Protein AF-0000000068716941 (afdb_h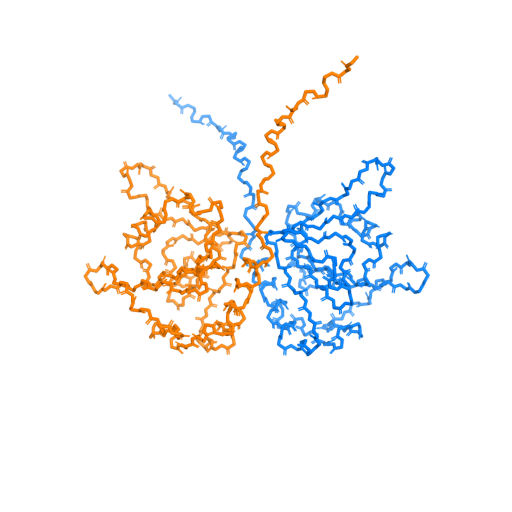omodimer)

Radius of gyration: 21.03 Å; Cα contacts (8 Å, |Δi|>4): 596; chains: 2; bounding box: 55×64×51 Å

InterPro domains:
  IPR008538 Putative restriction endonuclease [PF05685] (17-155)
  IPR008538 Putative restriction endonuclease [cd06260] (17-146)
  IPR011335 Restriction endonuclease type II-like [SSF52980] (15-162)
  IPR012296 Nuclease, putative, TT1808 [G3DSA:3.90.1570.10] (6-162)

Sequence (324 aa):
MILWGNMHMSFNQHKTPSTKHQLILGNVYYELRKQLEMKHVSIFAPYTVYLRNVKGRFGHAKPQPDLSVVVSDHNIVRENCIVGAPDLIVEVLSHSNMDKDLVENVKLYEKNGVKEYWILDQFKNKAYVYKLTEGGQYIKSEDSFIIESDLLQLELDLEKLFMILWGNMHMSFNQHKTPSTKHQLILGNVYYELRKQLEMKHVSIFAPYTVYLRNVKGRFGHAKPQPDLSVVVSDHNIVRENCIVGAPDLIVEVLSHSNMDKDLVENVKLYEKNGVKEYWILDQFKNKAYVYKLTEGGQYIKSEDSFIIESDLLQLELDLEKLF

pLDDT: mean 87.87, std 19.67, range [21.78, 98.81]

Nearest PDB structures (foldseek):
  6okh-assembly1_B  TM=8.946E-01  e=1.875E-12  Leptospira borgpetersenii serovar Hardjo-bovis str. JB197
  3ot2-assembly1_B  TM=7.644E-01  e=7.427E-08  Trichormus variabilis ATCC 29413
  1wdj-assembly1_B  TM=7.475E-01  e=1.933E-07  Thermus thermophilus
  1wdj-assembly1_C  TM=7.179E-01  e=2.196E-07  Thermus thermophilus
  3ijm-assembly1_B  TM=7.040E-01  e=4.659E-05  Spirosoma linguale DSM 74

Organism: Bacillus thuringiensis (NCBI:txid1428)

Structure (mmCIF, N/CA/C/O backbone):
data_AF-0000000068716941-model_v1
#
loop_
_entity.id
_entity.type
_entity.pdbx_description
1 polymer 'Putative restriction endonuclease domain-containing protein'
#
loop_
_atom_site.group_PDB
_atom_site.id
_atom_site.type_symbol
_atom_site.label_atom_id
_atom_site.label_alt_id
_atom_site.label_comp_id
_atom_site.label_asym_id
_atom_site.label_entity_id
_atom_site.label_seq_id
_atom_site.pdbx_PDB_ins_code
_atom_site.Cartn_x
_atom_site.Cartn_y
_atom_site.Cartn_z
_atom_site.occupancy
_atom_site.B_iso_or_equiv
_atom_site.auth_seq_id
_atom_site.auth_comp_id
_atom_site.auth_asym_id
_atom_site.auth_atom_id
_atom_site.pdbx_PDB_model_num
ATOM 1 N N . MET A 1 1 ? 35.75 8.203 32.188 1 21.78 1 MET A N 1
ATOM 2 C CA . MET A 1 1 ? 35.594 7.781 30.781 1 21.78 1 MET A CA 1
ATOM 3 C C . MET A 1 1 ? 34.312 7.016 30.578 1 21.78 1 MET A C 1
ATOM 5 O O . MET A 1 1 ? 34.125 5.914 31.094 1 21.78 1 MET A O 1
ATOM 9 N N . ILE A 1 2 ? 33.094 7.57 30.625 1 24.44 2 ILE A N 1
ATOM 10 C CA . ILE A 1 2 ? 31.781 6.969 30.672 1 24.44 2 ILE A CA 1
ATOM 11 C C . ILE A 1 2 ? 31.516 6.188 29.391 1 24.44 2 ILE A C 1
ATOM 13 O O . ILE A 1 2 ? 31.594 6.75 28.297 1 24.44 2 ILE A O 1
ATOM 17 N N . LEU A 1 3 ? 31.922 4.883 29.312 1 23.31 3 LEU A N 1
ATOM 18 C CA . LEU A 1 3 ? 31.719 3.912 28.234 1 23.31 3 LEU A CA 1
ATOM 19 C C . LEU A 1 3 ? 30.266 3.881 27.797 1 23.31 3 LEU A C 1
ATOM 21 O O . LEU A 1 3 ? 29.359 3.691 28.625 1 23.31 3 LEU A O 1
ATOM 25 N N . TRP A 1 4 ? 29.797 4.898 27.031 1 25.11 4 TRP A N 1
ATOM 26 C CA . TRP A 1 4 ? 28.5 4.855 26.375 1 25.11 4 TRP A CA 1
ATOM 27 C C . TRP A 1 4 ? 28.25 3.49 25.75 1 25.11 4 TRP A C 1
ATOM 29 O O . TRP A 1 4 ? 28.969 3.086 24.828 1 25.11 4 TRP A O 1
ATOM 39 N N . GLY A 1 5 ? 28.078 2.459 26.547 1 29.38 5 GLY A N 1
ATOM 40 C CA . GLY A 1 5 ? 27.734 1.102 26.156 1 29.38 5 GLY A CA 1
ATOM 41 C C . GLY A 1 5 ? 26.781 1.042 24.969 1 29.38 5 GLY A C 1
ATOM 42 O O . GLY A 1 5 ? 25.969 1.952 24.781 1 29.38 5 GLY A O 1
ATOM 43 N N . ASN A 1 6 ? 27.281 0.548 23.875 1 31.58 6 ASN A N 1
ATOM 44 C CA . ASN A 1 6 ? 26.594 0.178 22.641 1 31.58 6 ASN A CA 1
ATOM 45 C C . ASN A 1 6 ? 25.25 -0.483 22.938 1 31.58 6 ASN A C 1
ATOM 47 O O . ASN A 1 6 ? 25.188 -1.648 23.328 1 31.58 6 ASN A O 1
ATOM 51 N N . MET A 1 7 ? 24.422 0.002 23.938 1 26.05 7 MET A N 1
ATOM 52 C CA . MET A 1 7 ? 23.109 -0.632 24.016 1 26.05 7 MET A CA 1
ATOM 53 C C . MET A 1 7 ? 22.594 -0.962 22.625 1 26.05 7 MET A C 1
ATOM 55 O O . MET A 1 7 ? 22.344 -0.063 21.812 1 26.05 7 MET A O 1
ATOM 59 N N . HIS A 1 8 ? 23.156 -1.988 22.031 1 31.66 8 HIS A N 1
ATOM 60 C CA . HIS A 1 8 ? 22.469 -2.656 20.922 1 31.66 8 HIS A CA 1
ATOM 61 C C . HIS A 1 8 ? 20.969 -2.732 21.172 1 31.66 8 HIS A C 1
ATOM 63 O O . HIS A 1 8 ? 20.5 -3.537 21.984 1 31.66 8 HIS A O 1
ATOM 69 N N . MET A 1 9 ? 20.297 -1.764 21.734 1 29.3 9 MET A N 1
ATOM 70 C CA . MET A 1 9 ? 18.844 -1.867 21.703 1 29.3 9 MET A CA 1
ATOM 71 C C . MET A 1 9 ? 18.391 -2.627 20.453 1 29.3 9 MET A C 1
ATOM 73 O O . MET A 1 9 ? 18.75 -2.264 19.328 1 29.3 9 MET A O 1
ATOM 77 N N . SER A 1 10 ? 18.406 -3.883 20.516 1 31.02 10 SER A N 1
ATOM 78 C CA . SER A 1 10 ? 17.656 -4.715 19.578 1 31.02 10 SER A CA 1
ATOM 79 C C . SER A 1 10 ? 16.344 -4.047 19.188 1 31.02 10 SER A C 1
ATOM 81 O O . SER A 1 10 ? 15.336 -4.172 19.906 1 31.02 10 SER A O 1
ATOM 83 N N . PHE A 1 11 ? 16.25 -2.732 19.109 1 32.41 11 PHE A N 1
ATOM 84 C CA . PHE A 1 11 ? 15.031 -2.117 18.578 1 32.41 11 PHE A CA 1
ATOM 85 C C . PHE A 1 11 ? 14.375 -3.018 17.547 1 32.41 11 PHE A C 1
ATOM 87 O O . PHE A 1 11 ? 14.922 -3.219 16.453 1 32.41 11 PHE A O 1
ATOM 94 N N . ASN A 1 12 ? 13.977 -4.125 17.844 1 37.12 12 ASN A N 1
ATOM 95 C CA . ASN A 1 12 ? 12.984 -4.809 17.031 1 37.12 12 ASN A CA 1
ATOM 96 C C . ASN A 1 12 ? 12.219 -3.832 16.141 1 37.12 12 ASN A C 1
ATOM 98 O O . ASN A 1 12 ? 11.078 -3.479 16.438 1 37.12 12 ASN A O 1
ATOM 102 N N . GLN A 1 13 ? 12.688 -2.643 16 1 40.75 13 GLN A N 1
ATOM 103 C CA . GLN A 1 13 ? 12.109 -1.676 15.078 1 40.75 13 GLN A CA 1
ATOM 104 C C . GLN A 1 13 ? 11.555 -2.369 13.836 1 40.75 13 GLN A C 1
ATOM 106 O O . GLN A 1 13 ? 12.289 -3.074 13.133 1 40.75 13 GLN A O 1
ATOM 111 N N . HIS A 1 14 ? 10.555 -3.014 13.992 1 49.75 14 HIS A N 1
ATOM 112 C CA . HIS A 1 14 ? 9.93 -3.453 12.758 1 49.75 14 HIS A CA 1
ATOM 113 C C . HIS A 1 14 ? 10.484 -2.697 11.555 1 49.75 14 HIS A C 1
ATOM 115 O O . HIS A 1 14 ? 10.484 -1.465 11.539 1 49.75 14 HIS A O 1
ATOM 121 N N . LYS A 1 15 ? 11.602 -3.146 10.938 1 64.94 15 LYS A N 1
ATOM 122 C CA . LYS A 1 15 ? 12.359 -2.586 9.828 1 64.94 15 LYS A CA 1
ATOM 123 C C . LYS A 1 15 ? 11.43 -1.957 8.789 1 64.94 15 LYS A C 1
ATOM 125 O O . LYS A 1 15 ? 10.492 -2.602 8.312 1 64.94 15 LYS A O 1
ATOM 130 N N . THR A 1 16 ? 11.266 -0.685 8.867 1 82.44 16 THR A N 1
ATOM 131 C CA . THR A 1 16 ? 10.578 0.103 7.852 1 82.44 16 THR A CA 1
ATOM 132 C C . THR A 1 16 ? 11.195 -0.132 6.477 1 82.44 16 THR A C 1
ATOM 134 O O . THR A 1 16 ? 12.422 -0.168 6.34 1 82.44 16 THR A O 1
ATOM 137 N N . PRO A 1 17 ? 10.375 -0.549 5.574 1 92 17 PRO A N 1
ATOM 138 C CA . PRO A 1 17 ? 10.891 -0.72 4.211 1 92 17 PRO A CA 1
ATOM 139 C C . PRO A 1 17 ? 11.609 0.523 3.691 1 92 17 PRO A C 1
ATOM 141 O O . PRO A 1 17 ? 11.375 1.628 4.188 1 92 17 PRO A O 1
ATOM 144 N N . SER A 1 18 ? 12.5 0.338 2.766 1 95.25 18 SER A N 1
ATOM 145 C CA . SER A 1 18 ? 13.172 1.476 2.148 1 95.25 18 SER A CA 1
ATOM 146 C C . SER A 1 18 ? 12.203 2.307 1.313 1 95.25 18 SER A C 1
ATOM 148 O O . SER A 1 18 ? 11.156 1.812 0.893 1 95.25 18 SER A O 1
ATOM 150 N N . THR A 1 19 ? 12.578 3.574 1.082 1 97.12 19 THR A N 1
ATOM 151 C CA . THR A 1 19 ? 11.812 4.453 0.204 1 97.12 19 THR A CA 1
ATOM 152 C C . THR A 1 19 ? 11.695 3.852 -1.193 1 97.12 19 THR A C 1
ATOM 154 O O . THR A 1 19 ? 10.609 3.82 -1.771 1 97.12 19 THR A O 1
ATOM 157 N N . LYS A 1 20 ? 12.812 3.355 -1.719 1 97.19 20 LYS A N 1
ATOM 158 C CA . LYS A 1 20 ? 12.789 2.758 -3.051 1 97.19 20 LYS A CA 1
ATOM 159 C C . LYS A 1 20 ? 11.828 1.576 -3.111 1 97.19 20 LYS A C 1
ATOM 161 O O . LYS A 1 20 ? 11.086 1.42 -4.086 1 97.19 20 LYS A O 1
ATOM 166 N N . HIS A 1 21 ? 11.844 0.749 -2.078 1 96.81 21 HIS A N 1
ATOM 167 C CA . HIS A 1 21 ? 10.93 -0.387 -1.993 1 96.81 21 HIS A CA 1
ATOM 168 C C . HIS A 1 21 ? 9.477 0.062 -2.111 1 96.81 21 HIS A C 1
ATOM 170 O O . HIS A 1 21 ? 8.734 -0.446 -2.953 1 96.81 21 HIS A O 1
ATOM 176 N N . GLN A 1 22 ? 9.133 1.038 -1.327 1 97.12 22 GLN A N 1
ATOM 177 C CA . GLN A 1 22 ? 7.758 1.518 -1.281 1 97.12 22 GLN A CA 1
ATOM 178 C C . GLN A 1 22 ? 7.371 2.199 -2.59 1 97.12 22 GLN A C 1
ATOM 180 O O . GLN A 1 22 ? 6.223 2.094 -3.035 1 97.12 22 GLN A O 1
ATOM 185 N N . LEU A 1 23 ? 8.312 2.92 -3.201 1 97.62 23 LEU A N 1
ATOM 186 C CA . LEU A 1 23 ? 8.031 3.584 -4.469 1 97.62 23 LEU A CA 1
ATOM 187 C C . LEU A 1 23 ? 7.773 2.562 -5.574 1 97.62 23 LEU A C 1
ATOM 189 O O . LEU A 1 23 ? 6.855 2.729 -6.375 1 97.62 23 LEU A O 1
ATOM 193 N N . ILE A 1 24 ? 8.562 1.528 -5.59 1 98.25 24 ILE A N 1
ATOM 194 C CA . ILE A 1 24 ? 8.383 0.47 -6.574 1 98.25 24 ILE A CA 1
ATOM 195 C C . ILE A 1 24 ? 7.012 -0.182 -6.379 1 98.25 24 ILE A C 1
ATOM 197 O O . ILE A 1 24 ? 6.262 -0.369 -7.344 1 98.25 24 ILE A O 1
ATOM 201 N N . LEU A 1 25 ? 6.703 -0.521 -5.148 1 98 25 LEU A N 1
ATOM 202 C CA . LEU A 1 25 ? 5.41 -1.13 -4.848 1 98 25 LEU A CA 1
ATOM 203 C C . LEU A 1 25 ? 4.27 -0.22 -5.285 1 98 25 LEU A C 1
ATOM 205 O O . LEU A 1 25 ? 3.301 -0.68 -5.895 1 98 25 LEU A O 1
ATOM 209 N N . GLY A 1 26 ? 4.359 1.065 -4.965 1 98.19 26 GLY A N 1
ATOM 210 C CA . GLY A 1 26 ? 3.365 2.035 -5.391 1 98.19 26 GLY A CA 1
ATOM 211 C C . GLY A 1 26 ? 3.219 2.115 -6.898 1 98.19 26 GLY A C 1
ATOM 212 O O . GLY A 1 26 ? 2.104 2.211 -7.414 1 98.19 26 GLY A O 1
ATOM 213 N N . ASN A 1 27 ? 4.375 2.094 -7.598 1 98.25 27 ASN A N 1
ATOM 214 C CA . ASN A 1 27 ? 4.352 2.135 -9.055 1 98.25 27 ASN A CA 1
ATOM 215 C C . ASN A 1 27 ? 3.65 0.911 -9.641 1 98.25 27 ASN A C 1
ATOM 217 O O . ASN A 1 27 ? 2.865 1.031 -10.586 1 98.25 27 ASN A O 1
ATOM 221 N N . VAL A 1 28 ? 3.949 -0.24 -9.094 1 98.56 28 VAL A N 1
ATOM 222 C CA . VAL A 1 28 ? 3.283 -1.461 -9.539 1 98.56 28 VAL A CA 1
ATOM 223 C C . VAL A 1 28 ? 1.777 -1.338 -9.32 1 98.56 28 VAL A C 1
ATOM 225 O O . VAL A 1 28 ? 0.986 -1.601 -10.227 1 98.56 28 VAL A O 1
ATOM 228 N N . TYR A 1 29 ? 1.394 -0.948 -8.125 1 98.5 29 TYR A N 1
ATOM 229 C CA . TYR A 1 29 ? -0.016 -0.809 -7.777 1 98.5 29 TYR A CA 1
ATOM 230 C C . TYR A 1 29 ? -0.722 0.148 -8.727 1 98.5 29 TYR A C 1
ATOM 232 O O . TYR A 1 29 ? -1.799 -0.161 -9.242 1 98.5 29 TYR A O 1
ATOM 240 N N . TYR A 1 30 ? -0.1 1.284 -8.961 1 98.19 30 TYR A N 1
ATOM 241 C CA . TYR A 1 30 ? -0.694 2.314 -9.805 1 98.19 30 TYR A CA 1
ATOM 242 C C . TYR A 1 30 ? -0.877 1.813 -11.234 1 98.19 30 TYR A C 1
ATOM 244 O O . TYR A 1 30 ? -1.957 1.952 -11.812 1 98.19 30 TYR A O 1
ATOM 252 N N . GLU A 1 31 ? 0.18 1.22 -11.805 1 97.88 31 GLU A N 1
ATOM 253 C CA . GLU A 1 31 ? 0.123 0.756 -13.188 1 97.88 31 GLU A CA 1
ATOM 254 C C . GLU A 1 31 ? -0.889 -0.375 -13.344 1 97.88 31 GLU A C 1
ATOM 256 O O . GLU A 1 31 ? -1.587 -0.45 -14.359 1 97.88 31 GLU A O 1
ATOM 261 N N . LEU A 1 32 ? -0.978 -1.277 -12.352 1 97.81 32 LEU A N 1
ATOM 262 C CA . LEU A 1 32 ? -1.973 -2.344 -12.367 1 97.81 32 LEU A CA 1
ATOM 263 C C . LEU A 1 32 ? -3.385 -1.77 -12.352 1 97.81 32 LEU A C 1
ATOM 265 O O . LEU A 1 32 ? -4.211 -2.121 -13.203 1 97.81 32 LEU A O 1
ATOM 269 N N . ARG A 1 33 ? -3.635 -0.881 -11.438 1 97.19 33 ARG A N 1
ATOM 270 C CA . ARG A 1 33 ? -4.961 -0.286 -11.289 1 97.19 33 ARG A CA 1
ATOM 271 C C . ARG A 1 33 ? -5.359 0.48 -12.547 1 97.19 33 ARG A C 1
ATOM 273 O O . ARG A 1 33 ? -6.531 0.486 -12.93 1 97.19 33 ARG A O 1
ATOM 280 N N . LYS A 1 34 ? -4.406 1.105 -13.164 1 96.75 34 LYS A N 1
ATOM 281 C CA . LYS A 1 34 ? -4.637 1.896 -14.375 1 96.75 34 LYS A CA 1
ATOM 282 C C . LYS A 1 34 ? -5.066 1.012 -15.539 1 96.75 34 LYS A C 1
ATOM 284 O O . LYS A 1 34 ? -5.887 1.42 -16.359 1 96.75 34 LYS A O 1
ATOM 289 N N . GLN A 1 35 ? -4.582 -0.2 -15.531 1 96.75 35 GLN A N 1
ATOM 290 C CA . GLN A 1 35 ? -4.77 -1.037 -16.703 1 96.75 35 GLN A CA 1
ATOM 291 C C . GLN A 1 35 ? -5.832 -2.102 -16.469 1 96.75 35 GLN A C 1
ATOM 293 O O . GLN A 1 35 ? -6.441 -2.607 -17.406 1 96.75 35 GLN A O 1
ATOM 298 N N . LEU A 1 36 ? -6.004 -2.496 -15.18 1 95 36 LEU A N 1
ATOM 299 C CA . LEU A 1 36 ? -6.945 -3.57 -14.891 1 95 36 LEU A CA 1
ATOM 300 C C . LEU A 1 36 ? -8.375 -3.121 -15.156 1 95 36 LEU A C 1
ATOM 302 O O . LEU A 1 36 ? -8.867 -2.188 -14.516 1 95 36 LEU A O 1
ATOM 306 N N . GLU A 1 37 ? -9.047 -3.777 -16.062 1 87.5 37 GLU A N 1
ATOM 307 C CA . GLU A 1 37 ? -10.406 -3.418 -16.453 1 87.5 37 GLU A CA 1
ATOM 308 C C . GLU A 1 37 ? -11.43 -4.359 -15.828 1 87.5 37 GLU A C 1
ATOM 310 O O . GLU A 1 37 ? -12.594 -3.99 -15.656 1 87.5 37 GLU A O 1
ATOM 315 N N . MET A 1 38 ? -10.969 -5.52 -15.469 1 88.94 38 MET A N 1
ATOM 316 C CA . MET A 1 38 ? -11.867 -6.5 -14.867 1 88.94 38 MET A CA 1
ATOM 317 C C . MET A 1 38 ? -12.07 -6.215 -13.383 1 88.94 38 MET A C 1
ATOM 319 O O . MET A 1 38 ? -11.289 -5.484 -12.773 1 88.94 38 MET A O 1
ATOM 323 N N . LYS A 1 39 ? -13.156 -6.809 -12.906 1 93.62 39 LYS A N 1
ATOM 324 C CA . LYS A 1 39 ? -13.344 -6.742 -11.461 1 93.62 39 LYS A CA 1
ATOM 325 C C . LYS A 1 39 ? -12.156 -7.348 -10.719 1 93.62 39 LYS A C 1
ATOM 327 O O . LYS A 1 39 ? -11.672 -8.422 -11.086 1 93.62 39 LYS A O 1
ATOM 332 N N . HIS A 1 40 ? -11.633 -6.617 -9.797 1 96.44 40 HIS A N 1
ATOM 333 C CA . HIS A 1 40 ? -10.461 -7.082 -9.055 1 96.44 40 HIS A CA 1
ATOM 334 C C . HIS A 1 40 ? -10.43 -6.488 -7.652 1 96.44 40 HIS A C 1
ATOM 336 O O . HIS A 1 40 ? -11.102 -5.492 -7.375 1 96.44 40 HIS A O 1
ATOM 342 N N . VAL A 1 41 ? -9.758 -7.211 -6.805 1 97.5 41 VAL A N 1
ATOM 343 C CA . VAL A 1 41 ? -9.336 -6.695 -5.508 1 97.5 41 VAL A CA 1
ATOM 344 C C . VAL A 1 41 ? -7.812 -6.711 -5.422 1 97.5 41 VAL A C 1
ATOM 346 O O . VAL A 1 41 ? -7.188 -7.77 -5.543 1 97.5 41 VAL A O 1
ATOM 349 N N . SER A 1 42 ? -7.262 -5.516 -5.391 1 98.25 42 SER A N 1
ATOM 350 C CA . SER A 1 42 ? -5.824 -5.348 -5.211 1 98.25 42 SER A CA 1
ATOM 351 C C . SER A 1 42 ? -5.504 -4.75 -3.846 1 98.25 42 SER A C 1
ATOM 353 O O . SER A 1 42 ? -5.938 -3.643 -3.529 1 98.25 42 SER A O 1
ATOM 355 N N . ILE A 1 43 ? -4.719 -5.473 -3.033 1 97.75 43 ILE A N 1
ATOM 356 C CA . ILE A 1 43 ? -4.484 -5.055 -1.657 1 97.75 43 ILE A CA 1
ATOM 357 C C . ILE A 1 43 ? -2.988 -5.094 -1.354 1 97.75 43 ILE A C 1
ATOM 359 O O . ILE A 1 43 ? -2.322 -6.098 -1.618 1 97.75 43 ILE A O 1
ATOM 363 N N . PHE A 1 44 ? -2.479 -3.992 -0.898 1 96.56 44 PHE A N 1
ATOM 364 C CA . PHE A 1 44 ? -1.074 -3.947 -0.506 1 96.56 44 PHE A CA 1
ATOM 365 C C . PHE A 1 44 ? -0.918 -4.23 0.982 1 96.56 44 PHE A C 1
ATOM 367 O O . PHE A 1 44 ? -1.902 -4.234 1.726 1 96.56 44 PHE A O 1
ATOM 374 N N . ALA A 1 45 ? 0.292 -4.473 1.44 1 93.44 45 ALA A N 1
ATOM 375 C CA . ALA A 1 45 ? 0.633 -4.766 2.83 1 93.44 45 ALA A CA 1
ATOM 376 C C . ALA A 1 45 ? 0.416 -3.547 3.721 1 93.44 45 ALA A C 1
ATOM 378 O O . ALA A 1 45 ? 0.445 -2.41 3.242 1 93.44 45 ALA A O 1
ATOM 379 N N . PRO A 1 46 ? 0.211 -3.684 4.961 1 93.06 46 PRO A N 1
ATOM 380 C CA . PRO A 1 46 ? 0.066 -4.973 5.645 1 93.06 46 PRO A CA 1
ATOM 381 C C . PRO A 1 46 ? -1.308 -5.602 5.43 1 93.06 46 PRO A C 1
ATOM 383 O O . PRO A 1 46 ? -2.332 -4.934 5.594 1 93.06 46 PRO A O 1
ATOM 386 N N . TYR A 1 47 ? -1.331 -6.879 5.062 1 94.88 47 TYR A N 1
ATOM 387 C CA . TYR A 1 47 ? -2.561 -7.637 4.859 1 94.88 47 TYR A CA 1
ATOM 388 C C . TYR A 1 47 ? -2.273 -9.133 4.777 1 94.88 47 TYR A C 1
ATOM 390 O O . TYR A 1 47 ? -1.405 -9.562 4.016 1 94.88 47 TYR A O 1
ATOM 398 N N . THR A 1 48 ? -2.998 -9.93 5.535 1 95.56 48 THR A N 1
ATOM 399 C CA . THR A 1 48 ? -2.641 -11.328 5.707 1 95.56 48 THR A CA 1
ATOM 400 C C . THR A 1 48 ? -3.324 -12.195 4.648 1 95.56 48 THR A C 1
ATOM 402 O O . THR A 1 48 ? -4.504 -12 4.348 1 95.56 48 THR A O 1
ATOM 405 N N . VAL A 1 49 ? -2.582 -13.125 4.086 1 96.94 49 VAL A N 1
ATOM 406 C CA . VAL A 1 49 ? -3.096 -14.188 3.23 1 96.94 49 VAL A CA 1
ATOM 407 C C . VAL A 1 49 ? -2.941 -15.539 3.934 1 96.94 49 VAL A C 1
ATOM 409 O O . VAL A 1 49 ? -1.844 -15.898 4.367 1 96.94 49 VAL A O 1
ATOM 412 N N . TYR A 1 50 ? -3.994 -16.234 4.148 1 95.94 50 TYR A N 1
ATOM 413 C CA . TYR A 1 50 ? -3.961 -17.578 4.738 1 95.94 50 TYR A CA 1
ATOM 414 C C . TYR A 1 50 ? -3.854 -18.641 3.658 1 95.94 50 TYR A C 1
ATOM 416 O O . TYR A 1 50 ? -4.711 -18.734 2.775 1 95.94 50 TYR A O 1
ATOM 424 N N . LEU A 1 51 ? -2.814 -19.406 3.742 1 96.62 51 LEU A N 1
ATOM 425 C CA . LEU A 1 51 ? -2.547 -20.484 2.799 1 96.62 51 LEU A CA 1
ATOM 426 C C . LEU A 1 51 ? -2.342 -21.812 3.529 1 96.62 51 LEU A C 1
ATOM 428 O O . LEU A 1 51 ? -2.09 -21.828 4.738 1 96.62 51 LEU A O 1
ATOM 432 N N . ARG A 1 52 ? -2.592 -22.906 2.822 1 92 52 ARG A N 1
ATOM 433 C CA . ARG A 1 52 ? -2.254 -24.203 3.395 1 92 52 ARG A CA 1
ATOM 434 C C . ARG A 1 52 ? -0.754 -24.312 3.648 1 92 52 ARG A C 1
ATOM 436 O O . ARG A 1 52 ? 0.055 -23.922 2.809 1 92 52 ARG A O 1
ATOM 443 N N . ASN A 1 53 ? -0.454 -24.844 4.82 1 86.06 53 ASN A N 1
ATOM 444 C CA . ASN A 1 53 ? 0.958 -25.078 5.102 1 86.06 53 ASN A CA 1
ATOM 445 C C . ASN A 1 53 ? 1.522 -26.203 4.223 1 86.06 53 ASN A C 1
ATOM 447 O O . ASN A 1 53 ? 0.842 -27.188 3.957 1 86.06 53 ASN A O 1
ATOM 451 N N . VAL A 1 54 ? 2.68 -26.016 3.727 1 75.94 54 VAL A N 1
ATOM 452 C CA . VAL A 1 54 ? 3.252 -27.016 2.826 1 75.94 54 VAL A CA 1
ATOM 453 C C . VAL A 1 54 ? 4.406 -27.734 3.521 1 75.94 54 VAL A C 1
ATOM 455 O O . VAL A 1 54 ? 4.93 -28.719 3.002 1 75.94 54 VAL A O 1
ATOM 458 N N . LYS A 1 55 ? 4.875 -27.312 4.68 1 70.19 55 LYS A N 1
ATOM 459 C CA . LYS A 1 55 ? 5.996 -27.938 5.375 1 70.19 55 LYS A CA 1
ATOM 460 C C . LYS A 1 55 ? 5.512 -28.984 6.371 1 70.19 55 LYS A C 1
ATOM 462 O O . LYS A 1 55 ? 6.164 -29.234 7.383 1 70.19 55 LYS A O 1
ATOM 467 N N . GLY A 1 56 ? 4.523 -29.703 6.012 1 66.12 56 GLY A N 1
ATOM 468 C CA . GLY A 1 56 ? 4.148 -30.797 6.891 1 66.12 56 GLY A CA 1
ATOM 469 C C . GLY A 1 56 ? 3.545 -30.328 8.203 1 66.12 56 GLY A C 1
ATOM 470 O O . GLY A 1 56 ? 3.305 -31.141 9.102 1 66.12 56 GLY A O 1
ATOM 471 N N . ARG A 1 57 ? 3.602 -29.109 8.336 1 60.25 57 ARG A N 1
ATOM 472 C CA . ARG A 1 57 ? 3.102 -28.641 9.633 1 60.25 57 ARG A CA 1
ATOM 473 C C . ARG A 1 57 ? 1.6 -28.391 9.578 1 60.25 57 ARG A C 1
ATOM 475 O O . ARG A 1 57 ? 1.046 -28.125 8.508 1 60.25 57 ARG A O 1
ATOM 482 N N . PHE A 1 58 ? 0.946 -28.766 10.609 1 68.5 58 PHE A N 1
ATOM 483 C CA . PHE A 1 58 ? -0.468 -28.469 10.789 1 68.5 58 PHE A CA 1
ATOM 484 C C . PHE A 1 58 ? -0.691 -26.969 10.898 1 68.5 58 PHE A C 1
ATOM 486 O O . PHE A 1 58 ? 0.184 -26.234 11.367 1 68.5 58 PHE A O 1
ATOM 493 N N . GLY A 1 59 ? -1.597 -26.562 10.023 1 80.81 59 GLY A N 1
ATOM 494 C CA . GLY A 1 59 ? -2.016 -25.188 10.195 1 80.81 59 GLY A CA 1
ATOM 495 C C . GLY A 1 59 ? -1.844 -24.344 8.938 1 80.81 59 GLY A C 1
ATOM 496 O O . GLY A 1 59 ? -1.852 -24.875 7.824 1 80.81 59 GLY A O 1
ATOM 497 N N . HIS A 1 60 ? -1.972 -23.094 9.086 1 85.25 60 HIS A N 1
ATOM 498 C CA . HIS A 1 60 ? -1.955 -22.156 7.965 1 85.25 60 HIS A CA 1
ATOM 499 C C . HIS A 1 60 ? -0.657 -21.359 7.938 1 85.25 60 HIS A C 1
ATOM 501 O O . HIS A 1 60 ? -0.094 -21.047 8.984 1 85.25 60 HIS A O 1
ATOM 507 N N . ALA A 1 61 ? -0.062 -21.297 6.668 1 91.81 61 ALA A N 1
ATOM 508 C CA . ALA A 1 61 ? 0.898 -20.219 6.449 1 91.81 61 ALA A CA 1
ATOM 509 C C . ALA A 1 61 ? 0.194 -18.859 6.363 1 91.81 61 ALA A C 1
ATOM 511 O O . ALA A 1 61 ? -0.881 -18.75 5.77 1 91.81 61 ALA A O 1
ATOM 512 N N . LYS A 1 62 ? 0.743 -17.859 6.969 1 93 62 LYS A N 1
ATOM 513 C CA . LYS A 1 62 ? 0.103 -16.547 7.039 1 93 62 LYS A CA 1
ATOM 514 C C . LYS A 1 62 ? 1.027 -15.453 6.512 1 93 62 LYS A C 1
ATOM 516 O O . LYS A 1 62 ? 1.322 -14.484 7.219 1 93 62 LYS A O 1
ATOM 521 N N . PRO A 1 63 ? 1.351 -15.547 5.223 1 93.31 63 PRO A N 1
ATOM 522 C CA . PRO A 1 63 ? 2.182 -14.477 4.668 1 93.31 63 PRO A CA 1
ATOM 523 C C . PRO A 1 63 ? 1.436 -13.148 4.551 1 93.31 63 PRO A C 1
ATOM 525 O O . PRO A 1 63 ? 0.202 -13.133 4.523 1 93.31 63 PRO A O 1
ATOM 528 N N . GLN A 1 64 ? 2.191 -12.086 4.551 1 93.81 64 GLN A N 1
ATOM 529 C CA . GLN A 1 64 ? 1.721 -10.742 4.211 1 93.81 64 GLN A CA 1
ATOM 530 C C . GLN A 1 64 ? 2.484 -10.18 3.018 1 93.81 64 GLN A C 1
ATOM 532 O O . GLN A 1 64 ? 3.404 -9.375 3.186 1 93.81 64 GLN A O 1
ATOM 537 N N . PRO A 1 65 ? 2.084 -10.656 1.802 1 95.69 65 PRO A N 1
ATOM 538 C CA . PRO A 1 65 ? 2.781 -10.172 0.609 1 95.69 65 PRO A CA 1
ATOM 539 C C . PRO A 1 65 ? 2.676 -8.656 0.437 1 95.69 65 PRO A C 1
ATOM 541 O O . PRO A 1 65 ? 1.744 -8.039 0.957 1 95.69 65 PRO A O 1
ATOM 544 N N . ASP A 1 66 ? 3.615 -8.141 -0.302 1 95.88 66 ASP A N 1
ATOM 545 C CA . ASP A 1 66 ? 3.568 -6.703 -0.551 1 95.88 66 ASP A CA 1
ATOM 546 C C . ASP A 1 66 ? 2.287 -6.316 -1.287 1 95.88 66 ASP A C 1
ATOM 548 O O . ASP A 1 66 ? 1.706 -5.262 -1.02 1 95.88 66 ASP A O 1
ATOM 552 N N . LEU A 1 67 ? 1.886 -7.09 -2.229 1 98.19 67 LEU A N 1
ATOM 553 C CA . LEU A 1 67 ? 0.677 -6.848 -3.008 1 98.19 67 LEU A CA 1
ATOM 554 C C . LEU A 1 67 ? 0 -8.164 -3.381 1 98.19 67 LEU A C 1
ATOM 556 O O . LEU A 1 67 ? 0.665 -9.109 -3.818 1 98.19 67 LEU A O 1
ATOM 560 N N . SER A 1 68 ? -1.26 -8.32 -3.156 1 98.56 68 SER A N 1
ATOM 561 C CA . SER A 1 68 ? -2.102 -9.43 -3.582 1 98.56 68 SER A CA 1
ATOM 562 C C . SER A 1 68 ? -3.205 -8.961 -4.523 1 98.56 68 SER A C 1
ATOM 564 O O . SER A 1 68 ? -3.854 -7.945 -4.27 1 98.56 68 SER A O 1
ATOM 566 N N . VAL A 1 69 ? -3.414 -9.68 -5.621 1 98.81 69 VAL A N 1
ATOM 567 C CA . VAL A 1 69 ? -4.465 -9.344 -6.578 1 98.81 69 VAL A CA 1
ATOM 568 C C . VAL A 1 69 ? -5.395 -10.539 -6.766 1 98.81 69 VAL A C 1
ATOM 570 O O . VAL A 1 69 ? -4.938 -11.656 -7.023 1 98.81 69 VAL A O 1
ATOM 573 N N . VAL A 1 70 ? -6.676 -10.328 -6.586 1 98.69 70 VAL A N 1
ATOM 574 C CA . VAL A 1 70 ? -7.711 -11.336 -6.785 1 98.69 70 VAL A CA 1
ATOM 575 C C . VAL A 1 70 ? -8.633 -10.914 -7.93 1 98.69 70 VAL A C 1
ATOM 577 O O . VAL A 1 70 ? -9.203 -9.828 -7.902 1 98.69 70 VAL A O 1
ATOM 580 N N . VAL A 1 71 ? -8.758 -11.766 -8.93 1 98 71 VAL A N 1
ATOM 581 C CA . VAL A 1 71 ? -9.617 -11.43 -10.062 1 98 71 VAL A CA 1
ATOM 582 C C . VAL A 1 71 ? -10.609 -12.57 -10.312 1 98 71 VAL A C 1
ATOM 584 O O . VAL A 1 71 ? -11.672 -12.352 -10.898 1 98 71 VAL A O 1
ATOM 587 N N . SER A 1 72 ? -10.305 -13.773 -9.836 1 96.31 72 SER A N 1
ATOM 588 C CA . SER A 1 72 ? -11.094 -14.938 -10.211 1 96.31 72 SER A CA 1
ATOM 589 C C . SER A 1 72 ? -12.148 -15.25 -9.164 1 96.31 72 SER A C 1
ATOM 591 O O . SER A 1 72 ? -13.336 -15.359 -9.477 1 96.31 72 SER A O 1
ATOM 593 N N . ASP A 1 73 ? -11.789 -15.438 -7.906 1 97.25 73 ASP A N 1
ATOM 594 C CA . ASP A 1 73 ? -12.703 -15.789 -6.82 1 97.25 73 ASP A CA 1
ATOM 595 C C . ASP A 1 73 ? -12.664 -14.734 -5.715 1 97.25 73 ASP A C 1
ATOM 597 O O . ASP A 1 73 ? -11.891 -14.844 -4.766 1 97.25 73 ASP A O 1
ATOM 601 N N . HIS A 1 74 ? -13.547 -13.922 -5.793 1 97.44 74 HIS A N 1
ATOM 602 C CA . HIS A 1 74 ? -13.562 -12.805 -4.855 1 97.44 74 HIS A CA 1
ATOM 603 C C . HIS A 1 74 ? -14.039 -13.25 -3.475 1 97.44 74 HIS A C 1
ATOM 605 O O . HIS A 1 74 ? -13.891 -12.516 -2.494 1 97.44 74 HIS A O 1
ATOM 611 N N . ASN A 1 75 ? -14.562 -14.43 -3.3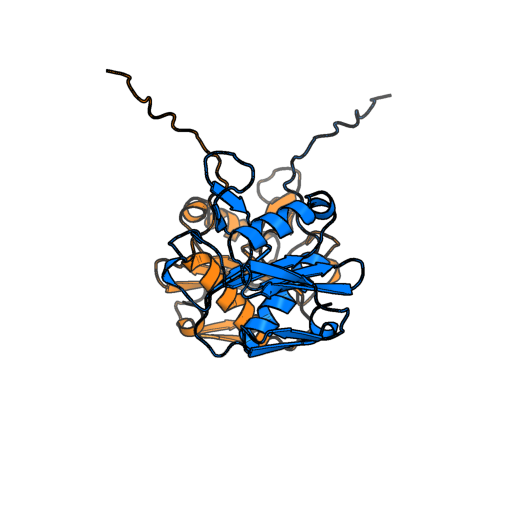52 1 97.75 75 ASN A N 1
ATOM 612 C CA . ASN A 1 75 ? -15.055 -14.938 -2.076 1 97.75 75 ASN A CA 1
ATOM 613 C C . ASN A 1 75 ? -13.914 -15.211 -1.101 1 97.75 75 ASN A C 1
ATOM 615 O O . ASN A 1 75 ? -14.133 -15.336 0.104 1 97.75 75 ASN A O 1
ATOM 619 N N . ILE A 1 76 ? -12.727 -15.297 -1.602 1 98.31 76 ILE A N 1
ATOM 620 C CA . ILE A 1 76 ? -11.609 -15.594 -0.718 1 98.31 76 ILE A CA 1
ATOM 621 C C . ILE A 1 76 ? -11.188 -14.336 0.035 1 98.31 76 ILE A C 1
ATOM 623 O O . ILE A 1 76 ? -10.406 -14.398 0.983 1 98.31 76 ILE A O 1
ATOM 627 N N . VAL A 1 77 ? -11.641 -13.203 -0.469 1 98.44 77 VAL A N 1
ATOM 628 C CA . VAL A 1 77 ? -11.383 -11.945 0.225 1 98.44 77 VAL A CA 1
ATOM 629 C C . VAL A 1 77 ? -12.383 -11.773 1.373 1 98.44 77 VAL A C 1
ATOM 631 O O . VAL A 1 77 ? -13.586 -11.641 1.146 1 98.44 77 VAL A O 1
ATOM 634 N N . ARG A 1 78 ? -11.875 -11.773 2.578 1 97.69 78 ARG A N 1
ATOM 635 C CA . ARG A 1 78 ? -12.703 -11.672 3.775 1 97.69 78 ARG A CA 1
ATOM 636 C C . ARG A 1 78 ? -12.586 -10.289 4.406 1 97.69 78 ARG A C 1
ATOM 638 O O . ARG A 1 78 ? -12.133 -9.344 3.76 1 97.69 78 ARG A O 1
ATOM 645 N N . GLU A 1 79 ? -13.062 -10.141 5.586 1 95.81 79 GLU A N 1
ATOM 646 C CA . GLU A 1 79 ? -13.164 -8.828 6.227 1 95.81 79 GLU A CA 1
ATOM 647 C C . GLU A 1 79 ? -11.781 -8.242 6.496 1 95.81 79 GLU A C 1
ATOM 649 O O . GLU A 1 79 ? -11.594 -7.027 6.426 1 95.81 79 GLU A O 1
ATOM 654 N N . ASN A 1 80 ? -10.844 -9.18 6.781 1 95.81 80 ASN A N 1
ATOM 655 C CA . ASN A 1 80 ? -9.547 -8.648 7.16 1 95.81 80 ASN A CA 1
ATOM 656 C C . ASN A 1 80 ? -8.406 -9.562 6.711 1 95.81 80 ASN A C 1
ATOM 658 O O . ASN A 1 80 ? -7.312 -9.516 7.27 1 95.81 80 ASN A O 1
ATOM 662 N N . CYS A 1 81 ? -8.719 -10.375 5.746 1 97.12 81 CYS A N 1
ATOM 663 C CA . CYS A 1 81 ? -7.719 -11.305 5.223 1 97.12 81 CYS A CA 1
ATOM 664 C C . CYS A 1 81 ? -8.172 -11.898 3.896 1 97.12 81 CYS A C 1
ATOM 666 O O . CYS A 1 81 ? -9.305 -11.68 3.463 1 97.12 81 CYS A O 1
ATOM 668 N N . ILE A 1 82 ? -7.262 -12.516 3.238 1 97.94 82 ILE A N 1
ATOM 669 C CA . ILE A 1 82 ? -7.566 -13.414 2.131 1 97.94 82 ILE A CA 1
ATOM 670 C C . ILE A 1 82 ? -7.375 -14.859 2.578 1 97.94 82 ILE A C 1
ATOM 672 O O . ILE A 1 82 ? -6.359 -15.203 3.188 1 97.94 82 ILE A O 1
ATOM 676 N N . VAL A 1 83 ? -8.344 -15.688 2.393 1 97.69 83 VAL A N 1
ATOM 677 C CA . VAL A 1 83 ? -8.25 -17.109 2.719 1 97.69 83 VAL A CA 1
ATOM 678 C C . VAL A 1 83 ? -8.195 -17.922 1.433 1 97.69 83 VAL A C 1
ATOM 680 O O . VAL A 1 83 ? -9.219 -18.141 0.783 1 97.69 83 VAL A O 1
ATOM 683 N N . GLY A 1 84 ? -7.031 -18.469 1.124 1 97.44 84 GLY A N 1
ATOM 684 C CA . GLY A 1 84 ? -6.77 -19.109 -0.149 1 97.44 84 GLY A CA 1
ATOM 685 C C . GLY A 1 84 ? -5.801 -18.344 -1.024 1 97.44 84 GLY A C 1
ATOM 686 O O . GLY A 1 84 ? -5.27 -17.312 -0.613 1 97.44 84 GLY A O 1
ATOM 687 N N . ALA A 1 85 ? -5.578 -18.875 -2.23 1 98.25 85 ALA A N 1
ATOM 688 C CA . ALA A 1 85 ? -4.535 -18.328 -3.102 1 98.25 85 ALA A CA 1
ATOM 689 C C . ALA A 1 85 ? -5.051 -17.141 -3.9 1 98.25 85 ALA A C 1
ATOM 691 O O . ALA A 1 85 ? -6 -17.266 -4.676 1 98.25 85 ALA A O 1
ATOM 692 N N . PRO A 1 86 ? -4.449 -15.961 -3.773 1 98.75 86 PRO A N 1
ATOM 693 C CA . PRO A 1 86 ? -4.695 -14.898 -4.754 1 98.75 86 PRO A CA 1
ATOM 694 C C . PRO A 1 86 ? -4.27 -15.289 -6.164 1 98.75 86 PRO A C 1
ATOM 696 O O . PRO A 1 86 ? -3.486 -16.234 -6.34 1 98.75 86 PRO A O 1
ATOM 699 N N . ASP A 1 87 ? -4.766 -14.547 -7.145 1 98.75 87 ASP A N 1
ATOM 700 C CA . ASP A 1 87 ? -4.379 -14.828 -8.523 1 98.75 87 ASP A CA 1
ATOM 701 C C . ASP A 1 87 ? -2.963 -14.336 -8.812 1 98.75 87 ASP A C 1
ATOM 703 O O . ASP A 1 87 ? -2.223 -14.969 -9.57 1 98.75 87 ASP A O 1
ATOM 707 N N . LEU A 1 88 ? -2.586 -13.203 -8.203 1 98.81 88 LEU A N 1
ATOM 708 C CA . LEU A 1 88 ? -1.252 -12.633 -8.328 1 98.81 88 LEU A CA 1
ATOM 709 C C . LEU A 1 88 ? -0.717 -12.203 -6.961 1 98.81 88 LEU A C 1
ATOM 711 O O . LEU A 1 88 ? -1.442 -11.594 -6.168 1 98.81 88 LEU A O 1
ATOM 715 N N . ILE A 1 89 ? 0.506 -12.562 -6.645 1 98.56 89 ILE A N 1
ATOM 716 C CA . ILE A 1 89 ? 1.271 -12.016 -5.527 1 98.56 89 ILE A CA 1
ATOM 717 C C . ILE A 1 89 ? 2.51 -11.297 -6.055 1 98.56 89 ILE A C 1
ATOM 719 O O . ILE A 1 89 ? 3.197 -11.797 -6.945 1 98.56 89 ILE A O 1
ATOM 723 N N . VAL A 1 90 ? 2.74 -10.07 -5.562 1 98.25 90 VAL A N 1
ATOM 724 C CA . VAL A 1 90 ? 3.922 -9.289 -5.902 1 98.25 90 VAL A CA 1
ATOM 725 C C . VAL A 1 90 ? 4.75 -9.031 -4.645 1 98.25 90 VAL A C 1
ATOM 727 O O . VAL A 1 90 ? 4.199 -8.68 -3.594 1 98.25 90 VAL A O 1
ATOM 730 N N . GLU A 1 91 ? 6.008 -9.25 -4.719 1 96.81 91 GLU A N 1
ATOM 731 C CA . GLU A 1 91 ? 6.945 -8.93 -3.643 1 96.81 91 GLU A CA 1
ATOM 732 C C . GLU A 1 91 ? 8.125 -8.109 -4.16 1 96.81 91 GLU A C 1
ATOM 734 O O . GLU A 1 91 ? 8.641 -8.367 -5.25 1 96.81 91 GLU A O 1
ATOM 739 N N . VAL A 1 92 ? 8.469 -7.105 -3.49 1 96.44 92 VAL A N 1
ATOM 740 C CA . VAL A 1 92 ? 9.672 -6.332 -3.775 1 96.44 92 VAL A CA 1
ATOM 741 C C . VAL A 1 92 ? 10.812 -6.797 -2.871 1 96.44 92 VAL A C 1
ATOM 743 O O . VAL A 1 92 ? 10.656 -6.852 -1.648 1 96.44 92 VAL A O 1
ATOM 746 N N . LEU A 1 93 ? 11.875 -7.133 -3.471 1 93.5 93 LEU A N 1
ATOM 747 C CA . LEU A 1 93 ? 13.008 -7.629 -2.707 1 93.5 93 LEU A CA 1
ATOM 748 C C . LEU A 1 93 ? 13.562 -6.551 -1.781 1 93.5 93 LEU A C 1
ATOM 750 O O . LEU A 1 93 ? 13.664 -5.387 -2.172 1 93.5 93 LEU A O 1
ATOM 754 N N . SER A 1 94 ? 13.82 -6.887 -0.589 1 87.25 94 SER A N 1
ATOM 755 C CA . SER A 1 94 ? 14.453 -6.012 0.394 1 87.25 94 SER A CA 1
ATOM 756 C C . SER A 1 94 ? 15.578 -6.73 1.126 1 87.25 94 SER A C 1
ATOM 758 O O . SER A 1 94 ? 15.758 -7.941 0.976 1 87.25 94 SER A O 1
ATOM 760 N N . HIS A 1 95 ? 16.422 -5.98 1.841 1 78.81 95 HIS A N 1
ATOM 761 C CA . HIS A 1 95 ? 17.484 -6.598 2.613 1 78.81 95 HIS A CA 1
ATOM 762 C C . HIS A 1 95 ? 16.938 -7.574 3.646 1 78.81 95 HIS A C 1
ATOM 764 O O . HIS A 1 95 ? 17.531 -8.625 3.902 1 78.81 95 HIS A O 1
ATOM 770 N N . SER A 1 96 ? 15.727 -7.219 4.223 1 72.5 96 SER A N 1
ATOM 771 C CA . SER A 1 96 ? 15.109 -8.047 5.254 1 72.5 96 SER A CA 1
ATOM 772 C C . SER A 1 96 ? 14.539 -9.336 4.664 1 72.5 96 SER A C 1
ATOM 774 O O . SER A 1 96 ? 14.562 -10.383 5.309 1 72.5 96 SER A O 1
ATOM 776 N N . ASN A 1 97 ? 14.031 -9.227 3.455 1 65.62 97 ASN A N 1
ATOM 777 C CA . ASN A 1 97 ? 13.414 -10.422 2.906 1 65.62 97 ASN A CA 1
ATOM 778 C C . ASN A 1 97 ? 14.367 -11.18 1.986 1 65.62 97 ASN A C 1
ATOM 780 O O . ASN A 1 97 ? 14.047 -12.273 1.517 1 65.62 97 ASN A O 1
ATOM 784 N N . MET A 1 98 ? 15.445 -10.461 1.73 1 63.34 98 MET A N 1
ATOM 785 C CA . MET A 1 98 ? 16.453 -11.219 1.001 1 63.34 98 MET A CA 1
ATOM 786 C C . MET A 1 98 ? 16.891 -12.445 1.793 1 63.34 98 MET A C 1
ATOM 788 O O . MET A 1 98 ? 17.234 -13.477 1.21 1 63.34 98 MET A O 1
ATOM 792 N N . ASP A 1 99 ? 16.734 -12.156 3.094 1 58.47 99 ASP A N 1
ATOM 793 C CA . ASP A 1 99 ? 17.109 -13.266 3.971 1 58.47 99 ASP A CA 1
ATOM 794 C C . ASP A 1 99 ? 15.977 -14.289 4.062 1 58.47 99 ASP A C 1
ATOM 796 O O . ASP A 1 99 ? 16.219 -15.461 4.336 1 58.47 99 ASP A O 1
ATOM 800 N N . LYS A 1 100 ? 14.828 -13.656 4 1 60.12 100 LYS A N 1
ATOM 801 C CA . LYS A 1 100 ? 13.734 -14.617 3.928 1 60.12 100 LYS A CA 1
ATOM 802 C C . LYS A 1 100 ? 13.836 -15.469 2.668 1 60.12 100 LYS A C 1
ATOM 804 O O . LYS A 1 100 ? 14.352 -15.016 1.645 1 60.12 100 LYS A O 1
ATOM 809 N N . ASP A 1 101 ? 13.523 -16.703 2.879 1 65.56 101 ASP A N 1
ATOM 810 C CA . ASP A 1 101 ? 13.867 -17.656 1.821 1 65.56 101 ASP A CA 1
ATOM 811 C C . ASP A 1 101 ? 12.914 -17.516 0.636 1 65.56 101 ASP A C 1
ATOM 813 O O . ASP A 1 101 ? 11.781 -18 0.683 1 65.56 101 ASP A O 1
ATOM 817 N N . LEU A 1 102 ? 13.328 -16.641 -0.315 1 76.06 102 LEU A N 1
ATOM 818 C CA . LEU A 1 102 ? 12.633 -16.5 -1.592 1 76.06 102 LEU A CA 1
ATOM 819 C C . LEU A 1 102 ? 12.195 -17.859 -2.117 1 76.06 102 LEU A C 1
ATOM 821 O O . LEU A 1 102 ? 11.094 -18 -2.652 1 76.06 102 LEU A O 1
ATOM 825 N N . VAL A 1 103 ? 13.039 -18.812 -1.818 1 77.5 103 VAL A N 1
ATOM 826 C CA . VAL A 1 103 ? 12.758 -20.172 -2.275 1 77.5 103 VAL A CA 1
ATOM 827 C C . VAL A 1 103 ? 11.531 -20.719 -1.545 1 77.5 103 VAL A C 1
ATOM 829 O O . VAL A 1 103 ? 10.672 -21.359 -2.156 1 77.5 103 VAL A O 1
ATOM 832 N N . GLU A 1 104 ? 11.5 -20.422 -0.329 1 86.38 104 GLU A N 1
ATOM 833 C CA . GLU A 1 104 ? 10.367 -20.906 0.454 1 86.38 104 GLU A CA 1
ATOM 834 C C . GLU A 1 104 ? 9.07 -20.234 0.005 1 86.38 104 GLU A C 1
ATOM 836 O O . GLU A 1 104 ? 8.023 -20.891 -0.076 1 86.38 104 GLU A O 1
ATOM 841 N N . ASN A 1 105 ? 9.141 -19.031 -0.309 1 91 105 ASN A N 1
ATOM 842 C CA . ASN A 1 105 ? 7.953 -18.328 -0.781 1 91 105 ASN A CA 1
ATOM 843 C C . ASN A 1 105 ? 7.504 -18.859 -2.145 1 91 105 ASN A C 1
ATOM 845 O O . ASN A 1 105 ? 6.305 -19.016 -2.385 1 91 105 ASN A O 1
ATOM 849 N N . VAL A 1 106 ? 8.453 -19.125 -2.959 1 93.75 106 VAL A N 1
ATOM 850 C CA . VAL A 1 106 ? 8.125 -19.656 -4.277 1 93.75 106 VAL A CA 1
ATOM 851 C C . VAL A 1 106 ? 7.367 -20.969 -4.133 1 93.75 106 VAL A C 1
ATOM 853 O O . VAL A 1 106 ? 6.301 -21.141 -4.73 1 93.75 106 VAL A O 1
ATOM 856 N N . LYS A 1 107 ? 7.914 -21.859 -3.314 1 93.5 107 LYS A N 1
ATOM 857 C CA . LYS A 1 107 ? 7.285 -23.156 -3.105 1 93.5 107 LYS A CA 1
ATOM 858 C C . LYS A 1 107 ? 5.906 -23 -2.469 1 93.5 107 LYS A C 1
ATOM 860 O O . LYS A 1 107 ? 4.957 -23.688 -2.861 1 93.5 107 LYS A O 1
ATOM 865 N N . LEU A 1 108 ? 5.805 -22.141 -1.528 1 95.44 108 LEU A N 1
ATOM 866 C CA . LEU A 1 108 ? 4.543 -21.891 -0.833 1 95.44 108 LEU A CA 1
ATOM 867 C C . LEU A 1 108 ? 3.461 -21.453 -1.811 1 95.44 108 LEU A C 1
ATOM 869 O O . LEU A 1 108 ? 2.367 -22.016 -1.83 1 95.44 108 LEU A O 1
ATOM 873 N N . TYR A 1 109 ? 3.766 -20.5 -2.637 1 97.88 109 TYR A N 1
ATOM 874 C CA . TYR A 1 109 ? 2.777 -19.953 -3.557 1 97.88 109 TYR A CA 1
ATOM 875 C C . TYR A 1 109 ? 2.469 -20.922 -4.684 1 97.88 109 TYR A C 1
ATOM 877 O O . TYR A 1 109 ? 1.312 -21.078 -5.082 1 97.88 109 TYR A O 1
ATOM 885 N N . GLU A 1 110 ? 3.502 -21.609 -5.086 1 97.75 110 GLU A N 1
ATOM 886 C CA . GLU A 1 110 ? 3.33 -22.641 -6.113 1 97.75 110 GLU A CA 1
ATOM 887 C C . GLU A 1 110 ? 2.377 -23.734 -5.652 1 97.75 110 GLU A C 1
ATOM 889 O O . GLU A 1 110 ? 1.396 -24.047 -6.332 1 97.75 110 GLU A O 1
ATOM 894 N N . LYS A 1 111 ? 2.604 -24.25 -4.5 1 96.38 111 LYS A N 1
ATOM 895 C CA . LYS A 1 111 ? 1.86 -25.391 -3.984 1 96.38 111 LYS A CA 1
ATOM 896 C C . LYS A 1 111 ? 0.428 -25 -3.629 1 96.38 111 LYS A C 1
ATOM 898 O O . LYS A 1 111 ? -0.466 -25.844 -3.611 1 96.38 111 LYS A O 1
ATOM 903 N N . ASN A 1 112 ? 0.207 -23.719 -3.387 1 97.38 112 ASN A N 1
ATOM 904 C CA . ASN A 1 112 ? -1.135 -23.266 -3.037 1 97.38 112 ASN A CA 1
ATOM 905 C C . ASN A 1 112 ? -1.904 -22.781 -4.266 1 97.38 112 ASN A C 1
ATOM 907 O O . ASN A 1 112 ? -3.088 -22.453 -4.176 1 97.38 112 ASN A O 1
ATOM 911 N N . GLY A 1 113 ? -1.238 -22.672 -5.438 1 97.81 113 GLY A N 1
ATOM 912 C CA . GLY A 1 113 ? -1.951 -22.422 -6.68 1 97.81 113 GLY A CA 1
ATOM 913 C C . GLY A 1 113 ? -2.025 -20.938 -7.031 1 97.81 113 GLY A C 1
ATOM 914 O O . GLY A 1 113 ? -2.906 -20.516 -7.781 1 97.81 113 GLY A O 1
ATOM 915 N N . VAL A 1 114 ? -1.162 -20.141 -6.445 1 98.62 114 VAL A N 1
ATOM 916 C CA . VAL A 1 114 ? -1.06 -18.766 -6.914 1 98.62 114 VAL A CA 1
ATOM 917 C C . VAL A 1 114 ? -0.664 -18.75 -8.391 1 98.62 114 VAL A C 1
ATOM 919 O O . VAL A 1 114 ? 0.378 -19.297 -8.766 1 98.62 114 VAL A O 1
ATOM 922 N N . LYS A 1 115 ? -1.418 -18.094 -9.203 1 98.69 115 LYS A N 1
ATOM 923 C CA . LYS A 1 115 ? -1.273 -18.234 -10.648 1 98.69 115 LYS A CA 1
ATOM 924 C C . LYS A 1 115 ? -0.031 -17.5 -11.148 1 98.69 115 LYS A C 1
ATOM 926 O O . LYS A 1 115 ? 0.654 -17.984 -12.055 1 98.69 115 LYS A O 1
ATOM 931 N N . GLU A 1 116 ? 0.208 -16.328 -10.648 1 98.75 116 GLU A N 1
ATOM 932 C CA . GLU A 1 116 ? 1.423 -15.594 -10.969 1 98.75 116 GLU A CA 1
ATOM 933 C C . GLU A 1 116 ? 2.08 -15.031 -9.711 1 98.75 116 GLU A C 1
ATOM 935 O O . GLU A 1 116 ? 1.395 -14.562 -8.805 1 98.75 116 GLU A O 1
ATOM 940 N N . TYR A 1 117 ? 3.379 -15.172 -9.633 1 98.38 117 TYR A N 1
ATOM 941 C CA . TYR A 1 117 ? 4.211 -14.625 -8.57 1 98.38 117 TYR A CA 1
ATOM 942 C C . TYR A 1 117 ? 5.332 -13.766 -9.141 1 98.38 117 TYR A C 1
ATOM 944 O O . TYR A 1 117 ? 6.184 -14.258 -9.891 1 98.38 117 TYR A O 1
ATOM 952 N N . TRP A 1 118 ? 5.281 -12.375 -8.836 1 98.25 118 TRP A N 1
ATOM 953 C CA . TRP A 1 118 ? 6.262 -11.422 -9.328 1 98.25 118 TRP A CA 1
ATOM 954 C C . TRP A 1 118 ? 7.203 -10.977 -8.219 1 98.25 118 TRP A C 1
ATOM 956 O O . TRP A 1 118 ? 6.754 -10.609 -7.125 1 98.25 118 TRP A O 1
ATOM 966 N N . ILE A 1 119 ? 8.43 -11.102 -8.492 1 96.44 119 ILE A N 1
ATOM 967 C CA . ILE A 1 119 ? 9.445 -10.562 -7.59 1 96.44 119 ILE A CA 1
ATOM 968 C C . ILE A 1 119 ? 10.148 -9.383 -8.25 1 96.44 119 ILE A C 1
ATOM 970 O O . ILE A 1 119 ? 10.75 -9.531 -9.32 1 96.44 119 ILE A O 1
ATOM 974 N N . LEU A 1 120 ? 10.031 -8.227 -7.703 1 97.12 120 LEU A N 1
ATOM 975 C CA . LEU A 1 120 ? 10.75 -7.051 -8.18 1 97.12 120 LEU A CA 1
ATOM 976 C C . LEU A 1 120 ? 12.039 -6.84 -7.391 1 97.12 120 LEU A C 1
ATOM 978 O O . LEU A 1 120 ? 12 -6.613 -6.18 1 97.12 120 LEU A O 1
ATOM 982 N N . ASP A 1 121 ? 13.133 -6.918 -8.031 1 95.62 121 ASP A N 1
ATOM 983 C CA . ASP A 1 121 ? 14.453 -6.746 -7.434 1 95.62 121 ASP A CA 1
ATOM 984 C C . ASP A 1 121 ? 14.875 -5.281 -7.449 1 95.62 121 ASP A C 1
ATOM 986 O O . ASP A 1 121 ? 15.359 -4.781 -8.469 1 95.62 121 ASP A O 1
ATOM 990 N N . GLN A 1 122 ? 14.711 -4.613 -6.355 1 96.06 122 GLN A N 1
ATOM 991 C CA . GLN A 1 122 ? 15 -3.186 -6.289 1 96.06 122 GLN A CA 1
ATOM 992 C C . GLN A 1 122 ? 16.484 -2.914 -6.465 1 96.06 122 GLN A C 1
ATOM 994 O O . GLN A 1 122 ? 16.891 -1.797 -6.801 1 96.06 122 GLN A O 1
ATOM 999 N N . PHE A 1 123 ? 17.359 -3.92 -6.27 1 94.62 123 PHE A N 1
ATOM 1000 C CA . PHE A 1 123 ? 18.812 -3.727 -6.336 1 94.62 123 PHE A CA 1
ATOM 1001 C C . PHE A 1 123 ? 19.297 -3.848 -7.77 1 94.62 123 PHE A C 1
ATOM 1003 O O . PHE A 1 123 ? 20.234 -3.145 -8.172 1 94.62 123 PHE A O 1
ATOM 1010 N N . LYS A 1 124 ? 18.672 -4.652 -8.57 1 95.44 124 LYS A N 1
ATOM 1011 C CA . LYS A 1 124 ? 19.109 -4.883 -9.938 1 95.44 124 LYS A CA 1
ATOM 1012 C C . LYS A 1 124 ? 18.141 -4.246 -10.938 1 95.44 124 LYS A C 1
ATOM 1014 O O . LYS A 1 124 ? 18.406 -4.238 -12.141 1 95.44 124 LYS A O 1
ATOM 1019 N N . ASN A 1 125 ? 17.078 -3.727 -10.484 1 97.31 125 ASN A N 1
ATOM 1020 C CA . ASN A 1 125 ? 16.016 -3.191 -11.336 1 97.31 125 ASN A CA 1
ATOM 1021 C C . ASN A 1 125 ? 15.539 -4.223 -12.352 1 97.31 125 ASN A C 1
ATOM 1023 O O . ASN A 1 125 ? 15.453 -3.928 -13.547 1 97.31 125 ASN A O 1
ATOM 1027 N N . LYS A 1 126 ? 15.219 -5.383 -11.789 1 96.69 126 LYS A N 1
ATOM 1028 C CA . LYS A 1 126 ? 14.711 -6.5 -12.586 1 96.69 126 LYS A CA 1
ATOM 1029 C C . LYS A 1 126 ? 13.453 -7.098 -11.969 1 96.69 126 LYS A C 1
ATOM 1031 O O . LYS A 1 126 ? 13.164 -6.859 -10.789 1 96.69 126 LYS A O 1
ATOM 1036 N N . ALA A 1 127 ? 12.797 -7.805 -12.82 1 97.38 127 ALA A N 1
ATOM 1037 C CA . ALA A 1 127 ? 11.617 -8.531 -12.352 1 97.38 127 ALA A CA 1
ATOM 1038 C C . ALA A 1 127 ? 11.742 -10.023 -12.648 1 97.38 127 ALA A C 1
ATOM 1040 O O . ALA A 1 127 ? 12.211 -10.414 -13.727 1 97.38 127 ALA A O 1
ATOM 1041 N N . TYR A 1 128 ? 11.445 -10.805 -11.672 1 96 128 TYR A N 1
ATOM 1042 C CA . TYR A 1 128 ? 11.29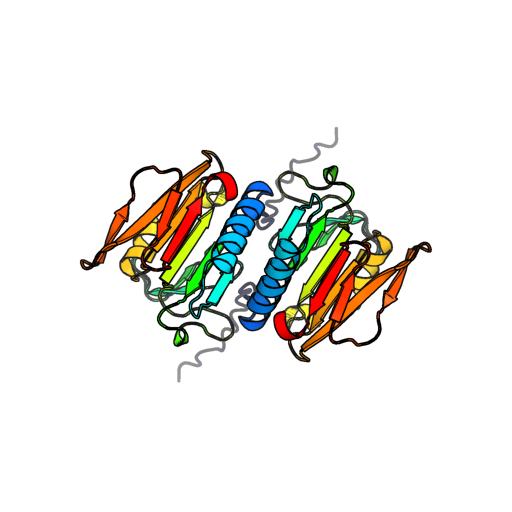7 -12.242 -11.844 1 96 128 TYR A CA 1
ATOM 1043 C C . TYR A 1 128 ? 9.828 -12.656 -11.797 1 96 128 TYR A C 1
ATOM 1045 O O . TYR A 1 128 ? 9.148 -12.43 -10.797 1 96 128 TYR A O 1
ATOM 1053 N N . VAL A 1 129 ? 9.406 -13.281 -12.883 1 97.94 129 VAL A N 1
ATOM 1054 C CA . VAL A 1 129 ? 7.992 -13.609 -13.023 1 97.94 129 VAL A CA 1
ATOM 1055 C C . VAL A 1 129 ? 7.809 -15.125 -13.07 1 97.94 129 VAL A C 1
ATOM 1057 O O . VAL A 1 129 ? 8.398 -15.797 -13.914 1 97.94 129 VAL A O 1
ATOM 1060 N N . TYR A 1 130 ? 7.051 -15.617 -12.133 1 98.06 130 TYR A N 1
ATOM 1061 C CA . TYR A 1 130 ? 6.668 -17.016 -12.078 1 98.06 130 TYR A CA 1
ATOM 1062 C C . TYR A 1 130 ? 5.211 -17.203 -12.492 1 98.06 130 TYR A C 1
ATOM 1064 O O . TYR A 1 130 ? 4.328 -16.516 -11.992 1 98.06 130 TYR A O 1
ATOM 1072 N N . LYS A 1 131 ? 4.953 -18.141 -13.414 1 98.5 131 LYS A N 1
ATOM 1073 C CA . LYS A 1 131 ? 3.604 -18.453 -13.875 1 98.5 131 LYS A CA 1
ATOM 1074 C C . LYS A 1 131 ? 3.273 -19.938 -13.641 1 98.5 131 LYS A C 1
ATOM 1076 O O . LYS A 1 131 ? 4.074 -20.812 -13.961 1 98.5 131 LYS A O 1
ATOM 1081 N N . LEU A 1 132 ? 2.105 -20.156 -13.109 1 98.44 132 LEU A N 1
ATOM 1082 C CA . LEU A 1 132 ? 1.676 -21.516 -12.805 1 98.44 132 LEU A CA 1
ATOM 1083 C C . LEU A 1 132 ? 1.159 -22.219 -14.062 1 98.44 132 LEU A C 1
ATOM 1085 O O . LEU A 1 132 ? 0.287 -21.688 -14.758 1 98.44 132 LEU A O 1
ATOM 1089 N N . THR A 1 133 ? 1.692 -23.391 -14.312 1 97.56 133 THR A N 1
ATOM 1090 C CA . THR A 1 133 ? 1.243 -24.188 -15.453 1 97.56 133 THR A CA 1
ATOM 1091 C C . THR A 1 133 ? 0.015 -25.016 -15.086 1 97.56 133 THR A C 1
ATOM 1093 O O . THR A 1 133 ? -0.366 -25.094 -13.922 1 97.56 133 THR A O 1
ATOM 1096 N N . GLU A 1 134 ? -0.507 -25.578 -16.078 1 96 134 GLU A N 1
ATOM 1097 C CA . GLU A 1 134 ? -1.631 -26.484 -15.844 1 96 134 GLU A CA 1
ATOM 1098 C C . GLU A 1 134 ? -1.215 -27.672 -14.977 1 96 134 GLU A C 1
ATOM 1100 O O . GLU A 1 134 ? -2.039 -28.234 -14.258 1 96 134 GLU A O 1
ATOM 1105 N N . GLY A 1 135 ? 0.038 -27.969 -14.984 1 96.25 135 GLY A N 1
ATOM 1106 C CA . GLY A 1 135 ? 0.561 -29.078 -14.211 1 96.25 135 GLY A CA 1
ATOM 1107 C C . GLY A 1 135 ? 0.833 -28.719 -12.758 1 96.25 135 GLY A C 1
ATOM 1108 O O . GLY A 1 135 ? 1.229 -29.578 -11.969 1 96.25 135 GLY A O 1
ATOM 1109 N N . GLY A 1 136 ? 0.654 -27.5 -12.5 1 96.69 136 GLY A N 1
ATOM 1110 C CA . GLY A 1 136 ? 0.788 -27.094 -11.117 1 96.69 136 GLY A CA 1
ATOM 1111 C C . GLY A 1 136 ? 2.207 -26.703 -10.742 1 96.69 136 GLY A C 1
ATOM 1112 O O . GLY A 1 136 ? 2.561 -26.688 -9.562 1 96.69 136 GLY A O 1
ATOM 1113 N N . GLN A 1 137 ? 3.014 -26.438 -11.766 1 97.69 137 GLN A N 1
ATOM 1114 C CA . GLN A 1 137 ? 4.391 -26.031 -11.516 1 97.69 137 GLN A CA 1
ATOM 1115 C C . GLN A 1 137 ? 4.637 -24.609 -12.039 1 97.69 137 GLN A C 1
ATOM 1117 O O . GLN A 1 137 ? 4.09 -24.219 -13.07 1 97.69 137 GLN A O 1
ATOM 1122 N N . TYR A 1 138 ? 5.527 -23.906 -11.305 1 97.94 138 TYR A N 1
ATOM 1123 C CA . TYR A 1 138 ? 5.902 -22.578 -11.766 1 97.94 138 TYR A CA 1
ATOM 1124 C C . TYR A 1 138 ? 6.934 -22.656 -12.883 1 97.94 138 TYR A C 1
ATOM 1126 O O . TYR A 1 138 ? 7.836 -23.5 -12.852 1 97.94 138 TYR A O 1
ATOM 1134 N N . ILE A 1 139 ? 6.746 -21.828 -13.859 1 97.69 139 ILE A N 1
ATOM 1135 C CA . ILE A 1 139 ? 7.793 -21.531 -14.836 1 97.69 139 ILE A CA 1
ATOM 1136 C C . ILE A 1 139 ? 8.234 -20.078 -14.68 1 97.69 139 ILE A C 1
ATOM 1138 O O . ILE A 1 139 ? 7.402 -19.172 -14.609 1 97.69 139 ILE A O 1
ATOM 1142 N N . LYS A 1 140 ? 9.477 -19.938 -14.555 1 96.12 140 LYS A N 1
ATOM 1143 C CA . LYS A 1 140 ? 10.047 -18.594 -14.461 1 96.12 140 LYS A CA 1
ATOM 1144 C C . LYS A 1 140 ? 10.242 -17.984 -15.844 1 96.12 140 LYS A C 1
ATOM 1146 O O . LYS A 1 140 ? 10.82 -18.609 -16.734 1 96.12 140 LYS A O 1
ATOM 1151 N N . SER A 1 141 ? 9.773 -16.781 -16 1 93 141 SER A N 1
ATOM 1152 C CA . SER A 1 141 ? 9.914 -16.109 -17.297 1 93 141 SER A CA 1
ATOM 1153 C C . SER A 1 141 ? 11.359 -15.68 -17.531 1 93 141 SER A C 1
ATOM 1155 O O . SER A 1 141 ? 12.125 -15.5 -16.578 1 93 141 SER A O 1
ATOM 1157 N N . GLU A 1 142 ? 11.68 -15.516 -18.812 1 91 142 GLU A N 1
ATOM 1158 C CA . GLU A 1 142 ? 12.977 -14.961 -19.188 1 91 142 GLU A CA 1
ATOM 1159 C C . GLU A 1 142 ? 13.07 -13.484 -18.797 1 91 142 GLU A C 1
ATOM 1161 O O . GLU A 1 142 ? 12.047 -12.82 -18.625 1 91 142 GLU A O 1
ATOM 1166 N N . ASP A 1 143 ? 14.297 -13.109 -18.688 1 92.56 143 ASP A N 1
ATOM 1167 C CA . ASP A 1 143 ? 14.523 -11.695 -18.406 1 92.56 143 ASP A CA 1
ATOM 1168 C C . ASP A 1 143 ? 13.914 -10.82 -19.5 1 92.56 143 ASP A C 1
ATOM 1170 O O . ASP A 1 143 ? 14.031 -11.125 -20.688 1 92.56 143 ASP A O 1
ATOM 1174 N N . SER A 1 144 ? 13.18 -9.844 -19.078 1 94.69 144 SER A N 1
ATOM 1175 C CA . SER A 1 144 ? 12.523 -8.914 -19.984 1 94.69 144 SER A CA 1
ATOM 1176 C C . SER A 1 144 ? 12.344 -7.539 -19.344 1 94.69 144 SER A C 1
ATOM 1178 O O . SER A 1 144 ? 12.391 -7.414 -18.109 1 94.69 144 SER A O 1
ATOM 1180 N N . PHE A 1 145 ? 12.203 -6.52 -20.188 1 97 145 PHE A N 1
ATOM 1181 C CA . PHE A 1 145 ? 11.938 -5.168 -19.703 1 97 145 PHE A CA 1
ATOM 1182 C C . PHE A 1 145 ? 10.445 -4.934 -19.531 1 97 145 PHE A C 1
ATOM 1184 O O . PHE A 1 145 ? 10.023 -3.879 -19.062 1 97 145 PHE A O 1
ATOM 1191 N N . ILE A 1 146 ? 9.68 -5.941 -19.953 1 98 146 ILE A N 1
ATOM 1192 C CA . ILE A 1 146 ? 8.227 -5.879 -19.859 1 98 146 ILE A CA 1
ATOM 1193 C C . ILE A 1 146 ? 7.695 -7.09 -19.094 1 98 146 ILE A C 1
ATOM 1195 O O . ILE A 1 146 ? 8.133 -8.219 -19.328 1 98 146 ILE A O 1
ATOM 1199 N N . ILE A 1 147 ? 6.891 -6.832 -18.109 1 98.06 147 ILE A N 1
ATOM 1200 C CA . ILE A 1 147 ? 6.117 -7.91 -17.5 1 98.06 147 ILE A CA 1
ATOM 1201 C C . ILE A 1 147 ? 4.809 -8.102 -18.266 1 98.06 147 ILE A C 1
ATOM 1203 O O . ILE A 1 147 ? 4.016 -7.164 -18.391 1 98.06 147 ILE A O 1
ATOM 1207 N N . GLU A 1 148 ? 4.613 -9.281 -18.766 1 97.12 148 GLU A N 1
ATOM 1208 C CA . GLU A 1 148 ? 3.373 -9.617 -19.453 1 97.12 148 GLU A CA 1
ATOM 1209 C C . GLU A 1 148 ? 2.529 -10.586 -18.641 1 97.12 148 GLU A C 1
ATOM 1211 O O . GLU A 1 148 ? 3.037 -11.602 -18.156 1 97.12 148 GLU A O 1
ATOM 1216 N N . SER A 1 149 ? 1.315 -10.234 -18.453 1 97.56 149 SER A N 1
ATOM 1217 C CA . SER A 1 149 ? 0.389 -11.125 -17.75 1 97.56 149 SER A CA 1
ATOM 1218 C C . SER A 1 149 ? -0.853 -11.398 -18.594 1 97.56 149 SER A C 1
ATOM 1220 O O . SER A 1 149 ? -1.703 -10.516 -18.766 1 97.56 149 SER A O 1
ATOM 1222 N N . ASP A 1 150 ? -0.962 -12.602 -19.125 1 95.62 150 ASP A N 1
ATOM 1223 C CA . ASP A 1 150 ? -2.186 -13.008 -19.797 1 95.62 150 ASP A CA 1
ATOM 1224 C C . ASP A 1 150 ? -3.357 -13.094 -18.828 1 95.62 150 ASP A C 1
ATOM 1226 O O . ASP A 1 150 ? -4.488 -12.75 -19.188 1 95.62 150 ASP A O 1
ATOM 1230 N N . LEU A 1 151 ? -3.055 -13.508 -17.656 1 95.56 151 LEU A N 1
ATOM 1231 C CA . LEU A 1 151 ? -4.039 -13.641 -16.578 1 95.56 151 LEU A CA 1
ATOM 1232 C C . LEU A 1 151 ? -4.766 -12.32 -16.344 1 95.56 151 LEU A C 1
ATOM 1234 O O . LEU A 1 151 ? -5.996 -12.289 -16.281 1 95.56 151 LEU A O 1
ATOM 1238 N N . LEU A 1 152 ? -3.994 -11.242 -16.281 1 97.31 152 LEU A N 1
ATOM 1239 C CA . LEU A 1 152 ? -4.539 -9.938 -15.938 1 97.31 152 LEU A CA 1
ATOM 1240 C C . LEU A 1 152 ? -4.758 -9.094 -17.188 1 97.31 152 LEU A C 1
ATOM 1242 O O . LEU A 1 152 ? -5.289 -7.98 -17.109 1 97.31 152 LEU A O 1
ATOM 1246 N N . GLN A 1 153 ? -4.332 -9.602 -18.312 1 96.81 153 GLN A N 1
ATOM 1247 C CA . GLN A 1 153 ? -4.465 -8.914 -19.594 1 96.81 153 GLN A CA 1
ATOM 1248 C C . GLN A 1 153 ? -3.82 -7.531 -19.547 1 96.81 153 GLN A C 1
ATOM 1250 O O . GLN A 1 153 ? -4.449 -6.531 -19.906 1 96.81 153 GLN A O 1
ATOM 1255 N N . LEU A 1 154 ? -2.504 -7.547 -19.094 1 97.62 154 LEU A N 1
ATOM 1256 C CA . LEU A 1 154 ? -1.786 -6.281 -19 1 97.62 154 LEU A CA 1
ATOM 1257 C C . LEU A 1 154 ? -0.291 -6.484 -19.219 1 97.62 154 LEU A C 1
ATOM 1259 O O . LEU A 1 154 ? 0.185 -7.625 -19.25 1 97.62 154 LEU A O 1
ATOM 1263 N N . GLU A 1 155 ? 0.315 -5.379 -19.516 1 98 155 GLU A N 1
ATOM 1264 C CA . GLU A 1 155 ? 1.77 -5.301 -19.594 1 98 155 GLU A CA 1
ATOM 1265 C C . GLU A 1 155 ? 2.309 -4.148 -18.75 1 98 155 GLU A C 1
ATOM 1267 O O . GLU A 1 155 ? 1.715 -3.068 -18.719 1 98 155 GLU A O 1
ATOM 1272 N N . LEU A 1 156 ? 3.365 -4.434 -18.078 1 98.19 156 LEU A N 1
ATOM 1273 C CA . LEU A 1 156 ? 4.012 -3.398 -17.266 1 98.19 156 LEU A CA 1
ATOM 1274 C C . LEU A 1 156 ? 5.445 -3.164 -17.75 1 98.19 156 LEU A C 1
ATOM 1276 O O . LEU A 1 156 ? 6.246 -4.102 -17.797 1 98.19 156 LEU A O 1
ATOM 1280 N N . ASP A 1 157 ? 5.727 -1.922 -18.078 1 98.44 157 ASP A N 1
ATOM 1281 C CA . ASP A 1 157 ? 7.082 -1.514 -18.438 1 98.44 157 ASP A CA 1
ATOM 1282 C C . ASP A 1 157 ? 7.941 -1.312 -17.203 1 98.44 157 ASP A C 1
ATOM 1284 O O . ASP A 1 157 ? 7.602 -0.51 -16.328 1 98.44 157 ASP A O 1
ATOM 1288 N N . LEU A 1 158 ? 9.094 -1.999 -17.125 1 98.44 158 LEU A N 1
ATOM 1289 C CA . LEU A 1 158 ? 9.945 -1.919 -15.945 1 98.44 158 LEU A CA 1
ATOM 1290 C C . LEU A 1 158 ? 10.461 -0.498 -15.742 1 98.44 158 LEU A C 1
ATOM 1292 O O . LEU A 1 158 ? 10.75 -0.093 -14.609 1 98.44 158 LEU A O 1
ATOM 1296 N N . GLU A 1 159 ? 10.547 0.301 -16.781 1 97.88 159 GLU A N 1
ATOM 1297 C CA . GLU A 1 159 ? 10.977 1.692 -16.672 1 97.88 159 GLU A CA 1
ATOM 1298 C C . GLU A 1 159 ? 10 2.506 -15.82 1 97.88 159 GLU A C 1
ATOM 1300 O O . GLU A 1 159 ? 10.391 3.461 -15.148 1 97.88 159 GLU A O 1
ATOM 1305 N N . LYS A 1 160 ? 8.742 2.088 -15.898 1 97.56 160 LYS A N 1
ATOM 1306 C CA . LYS A 1 160 ? 7.715 2.787 -15.133 1 97.56 160 LYS A CA 1
ATOM 1307 C C . LYS A 1 160 ? 7.688 2.314 -13.68 1 97.56 160 LYS A C 1
ATOM 1309 O O . LYS A 1 160 ? 7.094 2.967 -12.82 1 97.56 160 LYS A O 1
ATOM 1314 N N . LEU A 1 161 ? 8.305 1.157 -13.43 1 98.31 161 LEU A N 1
ATOM 1315 C CA . LEU A 1 161 ? 8.227 0.561 -12.102 1 98.31 161 LEU A CA 1
ATOM 1316 C C . LEU A 1 161 ? 9.445 0.944 -11.266 1 98.31 161 LEU A C 1
ATOM 1318 O O . LEU A 1 161 ? 9.336 1.108 -10.047 1 98.31 161 LEU A O 1
ATOM 1322 N N . PHE A 1 162 ? 10.641 0.999 -11.969 1 97.5 162 PHE A N 1
ATOM 1323 C CA . PHE A 1 162 ? 11.883 1.254 -11.25 1 97.5 162 PHE A CA 1
ATOM 1324 C C . PHE A 1 162 ? 12.344 2.691 -11.461 1 97.5 162 PHE A C 1
ATOM 1326 O O . PHE A 1 162 ? 12.531 3.131 -12.594 1 97.5 162 PHE A O 1
ATOM 1333 N N . MET B 1 1 ? -13.5 -33.469 31.875 1 22.19 1 MET B N 1
ATOM 1334 C CA . MET B 1 1 ? -14.062 -32.25 31.359 1 22.19 1 MET B CA 1
ATOM 1335 C C . MET B 1 1 ? -12.961 -31.203 31.109 1 22.19 1 MET B C 1
ATOM 1337 O O . MET B 1 1 ? -12.367 -30.688 32.062 1 22.19 1 MET B O 1
ATOM 1341 N N . ILE B 1 2 ? -12.023 -31.375 30.188 1 24.78 2 ILE B N 1
ATOM 1342 C CA . ILE B 1 2 ? -10.797 -30.625 29.953 1 24.78 2 ILE B CA 1
ATOM 1343 C C . ILE B 1 2 ? -11.141 -29.172 29.609 1 24.78 2 ILE B C 1
ATOM 1345 O O . ILE B 1 2 ? -11.898 -28.906 28.688 1 24.78 2 ILE B O 1
ATOM 1349 N N . LEU B 1 3 ? -11.242 -28.281 30.641 1 24.31 3 LEU B N 1
ATOM 1350 C CA . LEU B 1 3 ? -11.445 -26.844 30.562 1 24.31 3 LEU B CA 1
ATOM 1351 C C . LEU B 1 3 ? -10.5 -26.203 29.547 1 24.31 3 LEU B C 1
ATOM 1353 O O . LEU B 1 3 ? -9.281 -26.391 29.625 1 24.31 3 LEU B O 1
ATOM 1357 N N . TRP B 1 4 ? -10.781 -26.375 28.234 1 25.3 4 TRP B N 1
ATOM 1358 C CA . TRP B 1 4 ? -10.094 -25.625 27.188 1 25.3 4 TRP B CA 1
ATOM 1359 C C . TRP B 1 4 ? -9.953 -24.156 27.562 1 25.3 4 TRP B C 1
ATOM 1361 O O . TRP B 1 4 ? -10.953 -23.453 27.734 1 25.3 4 TRP B O 1
ATOM 1371 N N . GLY B 1 5 ? -9.203 -23.891 28.609 1 30.08 5 GLY B N 1
ATOM 1372 C CA . GLY B 1 5 ? -8.883 -22.531 29.047 1 30.08 5 GLY B CA 1
ATOM 1373 C C . GLY B 1 5 ? -8.695 -21.562 27.891 1 30.08 5 GLY B C 1
ATOM 1374 O O . GLY B 1 5 ? -8.328 -21.953 26.797 1 30.08 5 GLY B O 1
ATOM 1375 N N . ASN B 1 6 ? -9.578 -20.578 27.844 1 31.53 6 ASN B N 1
ATOM 1376 C CA . ASN B 1 6 ? -9.586 -19.391 27 1 31.53 6 ASN B CA 1
ATOM 1377 C C . ASN B 1 6 ? -8.188 -18.797 26.844 1 31.53 6 ASN B C 1
ATOM 1379 O O . ASN B 1 6 ? -7.66 -18.188 27.781 1 31.53 6 ASN B O 1
ATOM 1383 N N . MET B 1 7 ? -7.102 -19.641 26.672 1 26.16 7 MET B N 1
ATOM 1384 C CA . MET B 1 7 ? -5.852 -18.938 26.391 1 26.16 7 MET B CA 1
ATOM 1385 C C . MET B 1 7 ? -6.098 -17.719 25.516 1 26.16 7 MET B C 1
ATOM 1387 O O . MET B 1 7 ? -6.562 -17.844 24.375 1 26.16 7 MET B O 1
ATOM 1391 N N . HIS 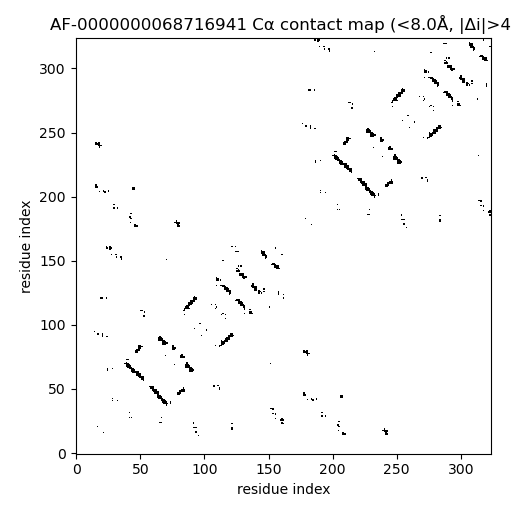B 1 8 ? -6.668 -16.703 26.125 1 31.52 8 HIS B N 1
ATOM 1392 C CA . HIS B 1 8 ? -6.551 -15.367 25.531 1 31.52 8 HIS B CA 1
ATOM 1393 C C . HIS B 1 8 ? -5.176 -15.164 24.906 1 31.52 8 HIS B C 1
ATOM 1395 O O . HIS B 1 8 ? -4.184 -14.984 25.625 1 31.52 8 HIS B O 1
ATOM 1401 N N . MET B 1 9 ? -4.551 -16.125 24.281 1 28.84 9 MET B N 1
ATOM 1402 C CA . MET B 1 9 ? -3.365 -15.727 23.531 1 28.84 9 MET B CA 1
ATOM 1403 C C . MET B 1 9 ? -3.477 -14.281 23.062 1 28.84 9 MET B C 1
ATOM 1405 O O . MET B 1 9 ? -4.445 -13.906 22.391 1 28.84 9 MET B O 1
ATOM 1409 N N . SER B 1 10 ? -3.193 -13.391 23.906 1 30.77 10 SER B N 1
ATOM 1410 C CA . SER B 1 10 ? -2.871 -12.023 23.5 1 30.77 10 SER B CA 1
ATOM 1411 C C . SER B 1 10 ? -2.152 -12.008 22.156 1 30.77 10 SER B C 1
ATOM 1413 O O . SER B 1 10 ? -0.934 -12.188 22.094 1 30.77 10 SER B O 1
ATOM 1415 N N . PHE B 1 11 ? -2.391 -12.93 21.219 1 32.19 11 PHE B N 1
ATOM 1416 C CA . PHE B 1 11 ? -1.833 -12.797 19.875 1 32.19 11 PHE B CA 1
ATOM 1417 C C . PHE B 1 11 ? -1.655 -11.336 19.5 1 32.19 11 PHE B C 1
ATOM 1419 O O . PHE B 1 11 ? -2.637 -10.609 19.344 1 32.19 11 PHE B O 1
ATOM 1426 N N . ASN B 1 12 ? -0.911 -10.609 20.141 1 36.72 12 ASN B N 1
ATOM 1427 C CA . ASN B 1 12 ? -0.383 -9.367 19.578 1 36.72 12 ASN B CA 1
ATOM 1428 C C . ASN B 1 12 ? -0.455 -9.367 18.062 1 36.72 12 ASN B C 1
ATOM 1430 O O . ASN B 1 12 ? 0.554 -9.578 17.391 1 36.72 12 ASN B O 1
ATOM 1434 N N . GLN B 1 13 ? -1.179 -10.273 17.484 1 40.5 13 GLN B N 1
ATOM 1435 C CA . GLN B 1 13 ? -1.431 -10.266 16.047 1 40.5 13 GLN B CA 1
ATOM 1436 C C . GLN B 1 13 ? -1.491 -8.844 15.516 1 40.5 13 GLN B C 1
ATOM 1438 O O . GLN B 1 13 ? -2.312 -8.039 15.961 1 40.5 13 GLN B O 1
ATOM 1443 N N . HIS B 1 14 ? -0.444 -8.25 15.477 1 49.94 14 HIS B N 1
ATOM 1444 C CA . HIS B 1 14 ? -0.485 -6.992 14.742 1 49.94 14 HIS B CA 1
ATOM 1445 C C . HIS B 1 14 ? -1.739 -6.898 13.883 1 49.94 14 HIS B C 1
ATOM 1447 O O . HIS B 1 14 ? -2.004 -7.781 13.062 1 49.94 14 HIS B O 1
ATOM 1453 N N . LYS B 1 15 ? -2.883 -6.418 14.406 1 64.94 15 LYS B N 1
ATOM 1454 C CA . LYS B 1 15 ? -4.211 -6.277 13.812 1 64.94 15 LYS B CA 1
ATOM 1455 C C . LYS B 1 15 ? -4.117 -5.863 12.344 1 64.94 15 LYS B C 1
ATOM 1457 O O . LYS B 1 15 ? -3.449 -4.883 12.016 1 64.94 15 LYS B O 1
ATOM 1462 N N . THR B 1 16 ? -4.199 -6.824 11.508 1 82.81 16 THR B N 1
ATOM 1463 C CA . THR B 1 16 ? -4.332 -6.582 10.078 1 82.81 16 THR B CA 1
ATOM 1464 C C . THR B 1 16 ? -5.512 -5.652 9.789 1 82.81 16 THR B C 1
ATOM 1466 O O . THR B 1 16 ? -6.578 -5.801 10.391 1 82.81 16 THR B O 1
ATOM 1469 N N . PRO B 1 17 ? -5.223 -4.59 9.117 1 92.12 17 PRO B N 1
ATOM 1470 C CA . PRO B 1 17 ? -6.32 -3.695 8.742 1 92.12 17 PRO B CA 1
ATOM 1471 C C . PRO B 1 17 ? -7.453 -4.418 8.023 1 92.12 17 PRO B C 1
ATOM 1473 O O . PRO B 1 17 ? -7.238 -5.492 7.453 1 92.12 17 PRO B O 1
ATOM 1476 N N . SER B 1 18 ? -8.633 -3.863 8.117 1 95.25 18 SER B N 1
ATOM 1477 C CA . SER B 1 18 ? -9.758 -4.438 7.391 1 95.25 18 SER B CA 1
ATOM 1478 C C . SER B 1 18 ? -9.578 -4.285 5.883 1 95.25 18 SER B C 1
ATOM 1480 O O . SER B 1 18 ? -8.828 -3.422 5.43 1 95.25 18 SER B O 1
ATOM 1482 N N . THR B 1 19 ? -10.273 -5.156 5.125 1 97.06 19 THR B N 1
ATOM 1483 C CA . THR B 1 19 ? -10.297 -5.059 3.668 1 97.06 19 THR B CA 1
ATOM 1484 C C . THR B 1 19 ? -10.797 -3.689 3.223 1 97.06 19 THR B C 1
ATOM 1486 O O . THR B 1 19 ? -10.188 -3.051 2.357 1 97.06 19 THR B O 1
ATOM 1489 N N . LYS B 1 20 ? -11.883 -3.227 3.834 1 97.12 20 LYS B N 1
ATOM 1490 C CA . LYS B 1 20 ? -12.43 -1.923 3.475 1 97.12 20 LYS B CA 1
ATOM 1491 C C . LYS B 1 20 ? -11.414 -0.812 3.707 1 97.12 20 LYS B C 1
ATOM 1493 O O . LYS B 1 20 ? -11.273 0.094 2.883 1 97.12 20 LYS B O 1
ATOM 1498 N N . HIS B 1 21 ? -10.711 -0.882 4.828 1 96.88 21 HIS B N 1
ATOM 1499 C CA . HIS B 1 21 ? -9.672 0.091 5.141 1 96.88 21 HIS B CA 1
ATOM 1500 C C . HIS B 1 21 ? -8.625 0.16 4.027 1 96.88 21 HIS B C 1
ATOM 1502 O O . HIS B 1 21 ? -8.344 1.239 3.506 1 96.88 21 HIS B O 1
ATOM 1508 N N . GLN B 1 22 ? -8.141 -0.989 3.648 1 97.12 22 GLN B N 1
ATOM 1509 C CA . GLN B 1 22 ? -7.082 -1.066 2.645 1 97.12 22 GLN B CA 1
ATOM 1510 C C . GLN B 1 22 ? -7.59 -0.633 1.273 1 97.12 22 GLN B C 1
ATOM 1512 O O . GLN B 1 22 ? -6.855 -0.018 0.498 1 97.12 22 GLN B O 1
ATOM 1517 N N . LEU B 1 23 ? -8.852 -0.964 0.957 1 97.62 23 LEU B N 1
ATOM 1518 C CA . LEU B 1 23 ? -9.422 -0.565 -0.323 1 97.62 23 LEU B CA 1
ATOM 1519 C C . LEU B 1 23 ? -9.57 0.95 -0.407 1 97.62 23 LEU B C 1
ATOM 1521 O O . LEU B 1 23 ? -9.266 1.551 -1.44 1 97.62 23 LEU B O 1
ATOM 1525 N N . ILE B 1 24 ? -10.008 1.55 0.674 1 98.31 24 ILE B N 1
ATOM 1526 C CA . ILE B 1 24 ? -10.141 3.002 0.718 1 98.31 24 ILE B CA 1
ATOM 1527 C C . ILE B 1 24 ? -8.766 3.648 0.533 1 98.31 24 ILE B C 1
ATOM 1529 O O . ILE B 1 24 ? -8.609 4.57 -0.269 1 98.31 24 ILE B O 1
ATOM 1533 N N . LEU B 1 25 ? -7.789 3.152 1.265 1 98 25 LEU B N 1
ATOM 1534 C CA . LEU B 1 25 ? -6.434 3.682 1.151 1 98 25 LEU B CA 1
ATOM 1535 C C . LEU B 1 25 ? -5.918 3.551 -0.277 1 98 25 LEU B C 1
ATOM 1537 O O . LEU B 1 25 ? -5.336 4.492 -0.821 1 98 25 LEU B O 1
ATOM 1541 N N . GLY B 1 26 ? -6.109 2.396 -0.882 1 98.19 26 GLY B N 1
ATOM 1542 C CA . GLY B 1 26 ? -5.727 2.186 -2.27 1 98.19 26 GLY B CA 1
ATOM 1543 C C . GLY B 1 26 ? -6.41 3.139 -3.229 1 98.19 26 GLY B C 1
ATOM 1544 O O . GLY B 1 26 ? -5.785 3.648 -4.16 1 98.19 26 GLY B O 1
ATOM 1545 N N . ASN B 1 27 ? -7.727 3.344 -3.002 1 98.25 27 ASN B N 1
ATOM 1546 C CA . ASN B 1 27 ? -8.477 4.27 -3.846 1 98.25 27 ASN B CA 1
ATOM 1547 C C . ASN B 1 27 ? -7.938 5.691 -3.738 1 98.25 27 ASN B C 1
ATOM 1549 O O . ASN B 1 27 ? -7.809 6.387 -4.746 1 98.25 27 ASN B O 1
ATOM 1553 N N . VAL B 1 28 ? -7.648 6.133 -2.525 1 98.56 28 VAL B N 1
ATOM 1554 C CA . VAL B 1 28 ? -7.066 7.453 -2.326 1 98.56 28 VAL B CA 1
ATOM 1555 C C . VAL B 1 28 ? -5.734 7.551 -3.07 1 98.56 28 VAL B C 1
ATOM 1557 O O . VAL B 1 28 ? -5.504 8.508 -3.816 1 98.56 28 VAL B O 1
ATOM 1560 N N . TYR B 1 29 ? -4.867 6.562 -2.871 1 98.5 29 TYR B N 1
ATOM 1561 C CA . TYR B 1 29 ? -3.553 6.547 -3.506 1 98.5 29 TYR B CA 1
ATOM 1562 C C . TYR B 1 29 ? -3.678 6.625 -5.023 1 98.5 29 TYR B C 1
ATOM 1564 O O . TYR B 1 29 ? -2.992 7.422 -5.668 1 98.5 29 TYR B O 1
ATOM 1572 N N . TYR B 1 30 ? -4.57 5.816 -5.566 1 98.19 30 TYR B N 1
ATOM 1573 C CA . TYR B 1 30 ? -4.75 5.742 -7.012 1 98.19 30 TYR B CA 1
ATOM 1574 C C . TYR B 1 30 ? -5.234 7.078 -7.57 1 98.19 30 TYR B C 1
ATOM 1576 O O . TYR B 1 30 ? -4.68 7.59 -8.547 1 98.19 30 TYR B O 1
ATOM 1584 N N . GLU B 1 31 ? -6.277 7.629 -6.949 1 97.88 31 GLU B N 1
ATOM 1585 C CA . GLU B 1 31 ? -6.855 8.875 -7.441 1 97.88 31 GLU B CA 1
ATOM 1586 C C . GLU B 1 31 ? -5.863 10.031 -7.324 1 97.88 31 GLU B C 1
ATOM 1588 O O . GLU B 1 31 ? -5.801 10.891 -8.203 1 97.88 31 GLU B O 1
ATOM 1593 N N . LEU B 1 32 ? -5.074 10.07 -6.23 1 97.88 32 LEU B N 1
ATOM 1594 C CA . LEU B 1 32 ? -4.035 11.078 -6.066 1 97.88 32 LEU B CA 1
ATOM 1595 C C . LEU B 1 32 ? -2.986 10.961 -7.168 1 97.88 32 LEU B C 1
ATOM 1597 O O . LEU B 1 32 ? -2.67 11.953 -7.836 1 97.88 32 LEU B O 1
ATOM 1601 N N . ARG B 1 33 ? -2.486 9.766 -7.371 1 97.19 33 ARG B N 1
ATOM 1602 C CA . ARG B 1 33 ? -1.448 9.531 -8.367 1 97.19 33 ARG B CA 1
ATOM 1603 C C . ARG B 1 33 ? -1.943 9.875 -9.773 1 97.19 33 ARG B C 1
ATOM 1605 O O . ARG B 1 33 ? -1.182 10.375 -10.602 1 97.19 33 ARG B O 1
ATOM 1612 N N . LYS B 1 34 ? -3.182 9.617 -10.023 1 96.75 34 LYS B N 1
ATOM 1613 C CA . LYS B 1 34 ? -3.795 9.875 -11.328 1 96.75 34 LYS B CA 1
ATOM 1614 C C . LYS B 1 34 ? -3.859 11.367 -11.617 1 96.75 34 LYS B C 1
ATOM 1616 O O . LYS B 1 34 ? -3.703 11.789 -12.766 1 96.75 34 LYS B O 1
ATOM 1621 N N . GLN B 1 35 ? -3.996 12.133 -10.57 1 96.81 35 GLN B N 1
ATOM 1622 C CA . GLN B 1 35 ? -4.277 13.555 -10.773 1 96.81 35 GLN B CA 1
ATOM 1623 C C . GLN B 1 35 ? -3.037 14.406 -10.508 1 96.81 35 GLN B C 1
ATOM 1625 O O . GLN B 1 35 ? -2.922 15.523 -11.016 1 96.81 35 GLN B O 1
ATOM 1630 N N . LEU B 1 36 ? -2.137 13.883 -9.633 1 95.06 36 LEU B N 1
ATOM 1631 C CA . LEU B 1 36 ? -0.972 14.688 -9.266 1 95.06 36 LEU B CA 1
ATOM 1632 C C . LEU B 1 36 ? -0.03 14.844 -10.453 1 95.06 36 LEU B C 1
ATOM 1634 O O . LEU B 1 36 ? 0.505 13.859 -10.969 1 95.06 36 LEU B O 1
ATOM 1638 N N . GLU B 1 37 ? 0.199 16.047 -10.883 1 87.62 37 GLU B N 1
ATOM 1639 C CA . GLU B 1 37 ? 1.033 16.344 -12.039 1 87.62 37 GLU B CA 1
ATOM 1640 C C . GLU B 1 37 ? 2.412 16.844 -11.617 1 87.62 37 GLU B C 1
ATOM 1642 O O . GLU B 1 37 ? 3.383 16.703 -12.367 1 87.62 37 GLU B O 1
ATOM 1647 N N . MET B 1 38 ? 2.465 17.375 -10.422 1 89.12 38 MET B N 1
ATOM 1648 C CA . MET B 1 38 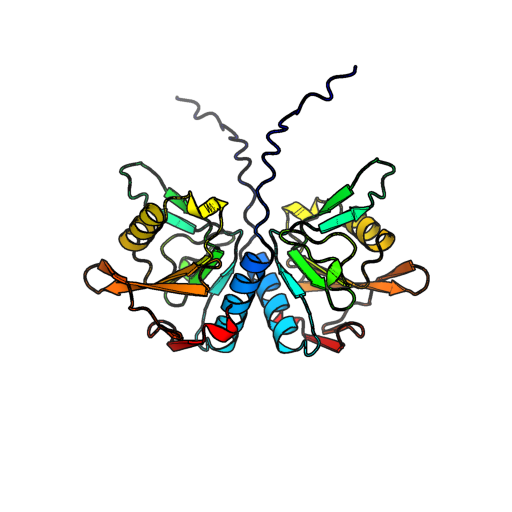? 3.736 17.891 -9.922 1 89.12 38 MET B CA 1
ATOM 1649 C C . MET B 1 38 ? 4.617 16.766 -9.398 1 89.12 38 MET B C 1
ATOM 1651 O O . MET B 1 38 ? 4.133 15.664 -9.133 1 89.12 38 MET B O 1
ATOM 1655 N N . LYS B 1 39 ? 5.887 17.125 -9.312 1 93.81 39 LYS B N 1
ATOM 1656 C CA . LYS B 1 39 ? 6.785 16.172 -8.656 1 93.81 39 LYS B CA 1
ATOM 1657 C C . LYS B 1 39 ? 6.324 15.875 -7.238 1 93.81 39 LYS B C 1
ATOM 1659 O O . LYS B 1 39 ? 5.969 16.781 -6.488 1 93.81 39 LYS B O 1
ATOM 1664 N N . HIS B 1 40 ? 6.223 14.625 -6.914 1 96.69 40 HIS B N 1
ATOM 1665 C CA . HIS B 1 40 ? 5.746 14.227 -5.594 1 96.69 40 HIS B CA 1
ATOM 1666 C C . HIS B 1 40 ? 6.324 12.883 -5.184 1 96.69 40 HIS B C 1
ATOM 1668 O O . HIS B 1 40 ? 6.801 12.117 -6.031 1 96.69 40 HIS B O 1
ATOM 1674 N N . VAL B 1 41 ? 6.367 12.711 -3.908 1 97.62 41 VAL B N 1
ATOM 1675 C CA . VAL B 1 41 ? 6.586 11.398 -3.305 1 97.62 41 VAL B CA 1
ATOM 1676 C C . VAL B 1 41 ? 5.379 11.016 -2.447 1 97.62 41 VAL B C 1
ATOM 1678 O O . VAL B 1 41 ? 5.035 11.727 -1.501 1 97.62 41 VAL B O 1
ATOM 1681 N N . SER B 1 42 ? 4.684 10.008 -2.908 1 98.25 42 SER B N 1
ATOM 1682 C CA . SER B 1 42 ? 3.555 9.461 -2.166 1 98.25 42 SER B CA 1
ATOM 1683 C C . SER B 1 42 ? 3.873 8.062 -1.631 1 98.25 42 SER B C 1
ATOM 1685 O O . SER B 1 42 ? 4.152 7.145 -2.404 1 98.25 42 SER B O 1
ATOM 1687 N N . ILE B 1 43 ? 3.814 7.895 -0.321 1 97.81 43 ILE B N 1
ATOM 1688 C CA . ILE B 1 43 ? 4.246 6.645 0.29 1 97.81 43 ILE B CA 1
ATOM 1689 C C . ILE B 1 43 ? 3.184 6.148 1.267 1 97.81 43 ILE B C 1
ATOM 1691 O O . ILE B 1 43 ? 2.715 6.906 2.121 1 97.81 43 ILE B O 1
ATOM 1695 N N . PHE B 1 44 ? 2.756 4.934 1.082 1 96.56 44 PHE B N 1
ATOM 1696 C CA . PHE B 1 44 ? 1.794 4.34 2.004 1 96.56 44 PHE B CA 1
ATOM 1697 C C . PHE B 1 44 ? 2.506 3.545 3.092 1 96.56 44 PHE B C 1
ATOM 1699 O O . PHE B 1 44 ? 3.705 3.277 2.988 1 96.56 44 PHE B O 1
ATOM 1706 N N . ALA B 1 45 ? 1.788 3.164 4.133 1 93.44 45 ALA B N 1
ATOM 1707 C CA . ALA B 1 45 ? 2.301 2.4 5.266 1 93.44 45 ALA B CA 1
ATOM 1708 C C . ALA B 1 45 ? 2.676 0.981 4.844 1 93.44 45 ALA B C 1
ATOM 1710 O O . ALA B 1 45 ? 2.146 0.459 3.861 1 93.44 45 ALA B O 1
ATOM 1711 N N . PRO B 1 46 ? 3.525 0.323 5.52 1 93.06 46 PRO B N 1
ATOM 1712 C CA . PRO B 1 46 ? 4.285 0.844 6.66 1 93.06 46 PRO B CA 1
ATOM 1713 C C . PRO B 1 46 ? 5.441 1.747 6.23 1 93.06 46 PRO B C 1
ATOM 1715 O O . PRO B 1 46 ? 6.223 1.38 5.348 1 93.06 46 PRO B O 1
ATOM 1718 N N . TYR B 1 47 ? 5.555 2.918 6.84 1 94.81 47 TYR B N 1
ATOM 1719 C CA . TYR B 1 47 ? 6.629 3.869 6.582 1 94.81 47 TYR B CA 1
ATOM 1720 C C . TYR B 1 47 ? 6.676 4.945 7.656 1 94.81 47 TYR B C 1
ATOM 1722 O O . TYR B 1 47 ? 5.656 5.57 7.965 1 94.81 47 TYR B O 1
ATOM 1730 N N . THR B 1 48 ? 7.84 5.195 8.227 1 95.5 48 THR B N 1
ATOM 1731 C CA . THR B 1 48 ? 7.941 6.027 9.422 1 95.5 48 THR B CA 1
ATOM 1732 C C . THR B 1 48 ? 8.148 7.492 9.039 1 95.5 48 THR B C 1
ATOM 1734 O O . THR B 1 48 ? 8.914 7.805 8.125 1 95.5 48 THR B O 1
ATOM 1737 N N . VAL B 1 49 ? 7.453 8.359 9.711 1 96.94 49 VAL B N 1
ATOM 1738 C CA . VAL B 1 49 ? 7.66 9.805 9.656 1 96.94 49 VAL B CA 1
ATOM 1739 C C . VAL B 1 49 ? 8.195 10.297 11 1 96.94 49 VAL B C 1
ATOM 1741 O O . VAL B 1 49 ? 7.598 10.047 12.047 1 96.94 49 VAL B O 1
ATOM 1744 N N . TYR B 1 50 ? 9.32 10.914 11.039 1 95.94 50 TYR B N 1
ATOM 1745 C CA . TYR B 1 50 ? 9.891 11.5 12.25 1 95.94 50 TYR B CA 1
ATOM 1746 C C . TYR B 1 50 ? 9.477 12.961 12.398 1 95.94 50 TYR B C 1
ATOM 1748 O O . TYR B 1 50 ? 9.742 13.781 11.523 1 95.94 50 TYR B O 1
ATOM 1756 N N . LEU B 1 51 ? 8.836 13.227 13.477 1 96.69 51 LEU B N 1
ATOM 1757 C CA . LEU B 1 51 ? 8.359 14.57 13.789 1 96.69 51 LEU B CA 1
ATOM 1758 C C . LEU B 1 51 ? 8.859 15.016 15.164 1 96.69 51 LEU B C 1
ATOM 1760 O O . LEU B 1 51 ? 9.289 14.188 15.969 1 96.69 51 LEU B O 1
ATOM 1764 N N . ARG B 1 52 ? 8.922 16.312 15.352 1 92.12 52 ARG B N 1
ATOM 1765 C CA . ARG B 1 52 ? 9.227 16.828 16.688 1 92.12 52 ARG B CA 1
ATOM 1766 C C . ARG B 1 52 ? 8.148 16.406 17.688 1 92.12 52 ARG B C 1
ATOM 1768 O O . ARG B 1 52 ? 6.953 16.484 17.391 1 92.12 52 ARG B O 1
ATOM 1775 N N . ASN B 1 53 ? 8.633 15.977 18.828 1 85.94 53 ASN B N 1
ATOM 1776 C CA . ASN B 1 53 ? 7.672 15.656 19.875 1 85.94 53 ASN B CA 1
ATOM 1777 C C . ASN B 1 53 ? 6.988 16.906 20.422 1 85.94 53 ASN B C 1
ATOM 1779 O O . ASN B 1 53 ? 7.625 17.953 20.562 1 85.94 53 ASN B O 1
ATOM 1783 N N . VAL B 1 54 ? 5.723 16.859 20.625 1 75.5 54 VAL B N 1
ATOM 1784 C CA . VAL B 1 54 ? 4.996 18.047 21.078 1 75.5 54 VAL B CA 1
ATOM 1785 C C . VAL B 1 54 ? 4.559 17.859 22.531 1 75.5 54 VAL B C 1
ATOM 1787 O O . VAL B 1 54 ? 4.07 18.797 23.156 1 75.5 54 VAL B O 1
ATOM 1790 N N . LYS B 1 55 ? 4.68 16.672 23.156 1 70.25 55 LYS B N 1
ATOM 1791 C CA . LYS B 1 55 ? 4.246 16.422 24.531 1 70.25 55 LYS B CA 1
ATOM 1792 C C . LYS B 1 55 ? 5.391 16.641 25.516 1 70.25 55 LYS B C 1
ATOM 1794 O O . LYS B 1 55 ? 5.426 16.031 26.578 1 70.25 55 LYS B O 1
ATOM 1799 N N . GLY B 1 56 ? 6.184 17.609 25.266 1 66.06 56 GLY B N 1
ATOM 1800 C CA . GLY B 1 56 ? 7.188 17.922 26.266 1 66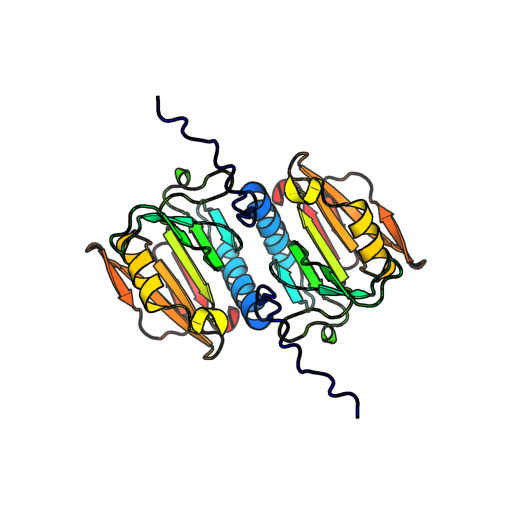.06 56 GLY B CA 1
ATOM 1801 C C . GLY B 1 56 ? 8.273 16.859 26.375 1 66.06 56 GLY B C 1
ATOM 1802 O O . GLY B 1 56 ? 9.133 16.938 27.25 1 66.06 56 GLY B O 1
ATOM 1803 N N . ARG B 1 57 ? 8.031 15.836 25.703 1 60.34 57 ARG B N 1
ATOM 1804 C CA . ARG B 1 57 ? 9.031 14.781 25.859 1 60.34 57 ARG B CA 1
ATOM 1805 C C . ARG B 1 57 ? 10.188 14.969 24.875 1 60.34 57 ARG B C 1
ATOM 1807 O O . ARG B 1 57 ? 10.023 15.586 23.828 1 60.34 57 ARG B O 1
ATOM 1814 N N . PHE B 1 58 ? 11.359 14.727 25.344 1 68.44 58 PHE B N 1
ATOM 1815 C CA . PHE B 1 58 ? 12.562 14.711 24.516 1 68.44 58 PHE B CA 1
ATOM 1816 C C . PHE B 1 58 ? 12.477 13.594 23.469 1 68.44 58 PHE B C 1
ATOM 1818 O O . PHE B 1 58 ? 11.852 12.562 23.703 1 68.44 58 PHE B O 1
ATOM 1825 N N . GLY B 1 59 ? 12.672 14.086 22.25 1 80.94 59 GLY B N 1
ATOM 1826 C CA . GLY B 1 59 ? 12.805 13.07 21.219 1 80.94 59 GLY B CA 1
ATOM 1827 C C . GLY B 1 59 ? 11.828 13.25 20.062 1 80.94 59 GLY B C 1
ATOM 1828 O O . GLY B 1 59 ? 11.375 14.359 19.797 1 80.94 59 GLY B O 1
ATOM 1829 N N . HIS B 1 60 ? 11.727 12.266 19.266 1 85.69 60 HIS B N 1
ATOM 1830 C CA . HIS B 1 60 ? 10.922 12.312 18.047 1 85.69 60 HIS B CA 1
ATOM 1831 C C . HIS B 1 60 ? 9.664 11.461 18.188 1 85.69 60 HIS B C 1
ATOM 1833 O O . HIS B 1 60 ? 9.68 10.422 18.859 1 85.69 60 HIS B O 1
ATOM 1839 N N . ALA B 1 61 ? 8.508 12.109 17.75 1 91.81 61 ALA B N 1
ATOM 1840 C CA . ALA B 1 61 ? 7.363 11.258 17.438 1 91.81 61 ALA B CA 1
ATOM 1841 C C . ALA B 1 61 ? 7.605 10.477 16.141 1 91.81 61 ALA B C 1
ATOM 1843 O O . ALA B 1 61 ? 8.156 11.023 15.18 1 91.81 61 ALA B O 1
ATOM 1844 N N . LYS B 1 62 ? 7.242 9.234 16.109 1 92.88 62 LYS B N 1
ATOM 1845 C CA . LYS B 1 62 ? 7.52 8.375 14.969 1 92.88 62 LYS B CA 1
ATOM 1846 C C . LYS B 1 62 ? 6.246 7.715 14.453 1 92.88 62 LYS B C 1
ATOM 1848 O O . LYS B 1 62 ? 6.164 6.488 14.367 1 92.88 62 LYS B O 1
ATOM 1853 N N . PRO B 1 63 ? 5.324 8.547 13.977 1 93.25 63 PRO B N 1
ATOM 1854 C CA . PRO B 1 63 ? 4.117 7.941 13.406 1 93.25 63 PRO B CA 1
ATOM 1855 C C . PRO B 1 63 ? 4.379 7.215 12.094 1 93.25 63 PRO B C 1
ATOM 1857 O O . PRO B 1 63 ? 5.375 7.488 11.422 1 93.25 63 PRO B O 1
ATOM 1860 N N . GLN B 1 64 ? 3.516 6.27 11.797 1 93.75 64 GLN B N 1
ATOM 1861 C CA . GLN B 1 64 ? 3.434 5.617 10.492 1 93.75 64 GLN B CA 1
ATOM 1862 C C . GLN B 1 64 ? 2.057 5.812 9.867 1 93.75 64 GLN B C 1
ATOM 1864 O O . GLN B 1 64 ? 1.207 4.922 9.922 1 93.75 64 GLN B O 1
ATOM 1869 N N . PRO B 1 65 ? 1.867 7.031 9.289 1 95.69 65 PRO B N 1
ATOM 1870 C CA . PRO B 1 65 ? 0.561 7.301 8.68 1 95.69 65 PRO B CA 1
ATOM 1871 C C . PRO B 1 65 ? 0.226 6.332 7.551 1 95.69 65 PRO B C 1
ATOM 1873 O O . PRO B 1 65 ? 1.128 5.742 6.949 1 95.69 65 PRO B O 1
ATOM 1876 N N . ASP B 1 66 ? -1.064 6.242 7.289 1 95.88 66 ASP B N 1
ATOM 1877 C CA . ASP B 1 66 ? -1.472 5.371 6.191 1 95.88 66 ASP B CA 1
ATOM 1878 C C . ASP B 1 66 ? -0.885 5.848 4.867 1 95.88 66 ASP B C 1
ATOM 1880 O O . ASP B 1 66 ? -0.497 5.031 4.027 1 95.88 66 ASP B O 1
ATOM 1884 N N . LEU B 1 67 ? -0.868 7.105 4.645 1 98.19 67 LEU B N 1
ATOM 1885 C CA . LEU B 1 67 ? -0.333 7.699 3.424 1 98.19 67 LEU B CA 1
ATOM 1886 C C . LEU B 1 67 ? 0.321 9.047 3.717 1 98.19 67 LEU B C 1
ATOM 1888 O O . LEU B 1 67 ? -0.245 9.867 4.438 1 98.19 67 LEU B O 1
ATOM 1892 N N . SER B 1 68 ? 1.516 9.289 3.285 1 98.56 68 SER B N 1
ATOM 1893 C CA . SER B 1 68 ? 2.23 10.562 3.332 1 98.56 68 SER B CA 1
ATOM 1894 C C . SER B 1 68 ? 2.543 11.07 1.929 1 98.56 68 SER B C 1
ATOM 1896 O O . SER B 1 68 ? 2.986 10.305 1.069 1 98.56 68 SER B O 1
ATOM 1898 N N . VAL B 1 69 ? 2.303 12.344 1.677 1 98.81 69 VAL B N 1
ATOM 1899 C CA . VAL B 1 69 ? 2.592 12.953 0.381 1 98.81 69 VAL B CA 1
ATOM 1900 C C . VAL B 1 69 ? 3.52 14.148 0.566 1 98.81 69 VAL B C 1
ATOM 1902 O O . VAL B 1 69 ? 3.25 15.031 1.385 1 98.81 69 VAL B O 1
ATOM 1905 N N . VAL B 1 70 ? 4.629 14.156 -0.138 1 98.75 70 VAL B N 1
ATOM 1906 C CA . VAL B 1 70 ? 5.598 15.242 -0.133 1 98.75 70 VAL B CA 1
ATOM 1907 C C . VAL B 1 70 ? 5.668 15.883 -1.52 1 98.75 70 VAL B C 1
ATOM 1909 O O . VAL B 1 70 ? 5.918 15.195 -2.512 1 98.75 70 VAL B O 1
ATOM 1912 N N . VAL B 1 71 ? 5.441 17.188 -1.595 1 98.06 71 VAL B N 1
ATOM 1913 C CA . VAL B 1 71 ? 5.484 17.859 -2.885 1 98.06 71 VAL B CA 1
ATOM 1914 C C . VAL B 1 71 ? 6.422 19.062 -2.801 1 98.06 71 VAL B C 1
ATOM 1916 O O . VAL B 1 71 ? 6.961 19.516 -3.816 1 98.06 71 VAL B O 1
ATOM 1919 N N . SER B 1 72 ? 6.68 19.578 -1.591 1 96.38 72 SER B N 1
ATOM 1920 C CA . SER B 1 72 ? 7.391 20.844 -1.451 1 96.38 72 SER B CA 1
ATOM 1921 C C . SER B 1 72 ? 8.883 20.625 -1.22 1 96.38 72 SER B C 1
ATOM 1923 O O . SER B 1 72 ? 9.719 21.172 -1.934 1 96.38 72 SER B O 1
ATOM 1925 N N . ASP B 1 73 ? 9.273 19.844 -0.218 1 97.31 73 ASP B N 1
ATOM 1926 C CA . ASP B 1 73 ? 10.672 19.594 0.132 1 97.31 73 ASP B CA 1
ATOM 1927 C C . ASP B 1 73 ? 10.984 18.094 0.072 1 97.31 73 ASP B C 1
ATOM 1929 O O . ASP B 1 73 ? 10.867 17.391 1.075 1 97.31 73 ASP B O 1
ATOM 1933 N N . HIS B 1 74 ? 11.492 17.75 -0.968 1 97.5 74 HIS B N 1
ATOM 1934 C CA . HIS B 1 74 ? 11.75 16.328 -1.188 1 97.5 74 HIS B CA 1
ATOM 1935 C C . HIS B 1 74 ? 12.961 15.859 -0.38 1 97.5 74 HIS B C 1
ATOM 1937 O O . HIS B 1 74 ? 13.188 14.656 -0.23 1 97.5 74 HIS B O 1
ATOM 1943 N N . ASN B 1 75 ? 13.719 16.75 0.174 1 97.81 75 ASN B N 1
ATOM 1944 C CA . ASN B 1 75 ? 14.898 16.406 0.951 1 97.81 75 ASN B CA 1
ATOM 1945 C C . ASN B 1 75 ? 14.531 15.727 2.264 1 97.81 7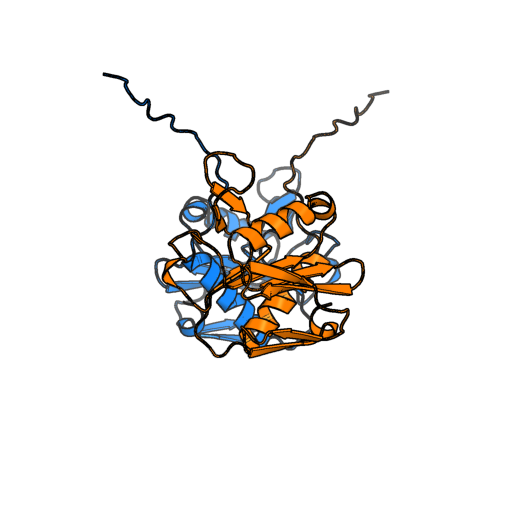5 ASN B C 1
ATOM 1947 O O . ASN B 1 75 ? 15.375 15.086 2.896 1 97.81 75 ASN B O 1
ATOM 1951 N N . ILE B 1 76 ? 13.305 15.859 2.674 1 98.38 76 ILE B N 1
ATOM 1952 C CA . ILE B 1 76 ? 12.914 15.266 3.945 1 98.38 76 ILE B CA 1
ATOM 1953 C C . ILE B 1 76 ? 12.688 13.766 3.762 1 98.38 76 ILE B C 1
ATOM 1955 O O . ILE B 1 76 ? 12.547 13.031 4.738 1 98.38 76 ILE B O 1
ATOM 1959 N N . VAL B 1 77 ? 12.555 13.367 2.496 1 98.44 77 VAL B N 1
ATOM 1960 C CA . VAL B 1 77 ? 12.43 11.945 2.201 1 98.44 77 VAL B CA 1
ATOM 1961 C C . VAL B 1 77 ? 13.812 11.289 2.207 1 98.44 77 VAL B C 1
ATOM 1963 O O . VAL B 1 77 ? 14.656 11.609 1.365 1 98.44 77 VAL B O 1
ATOM 1966 N N . ARG B 1 78 ? 14.023 10.391 3.143 1 97.75 78 ARG B N 1
ATOM 1967 C CA . ARG B 1 78 ? 15.305 9.727 3.305 1 97.75 78 ARG B CA 1
ATOM 1968 C C . ARG B 1 78 ? 15.242 8.281 2.814 1 97.75 78 ARG B C 1
ATOM 1970 O O . ARG B 1 78 ? 14.32 7.91 2.082 1 97.75 78 ARG B O 1
ATOM 1977 N N . GLU B 1 79 ? 16.219 7.516 3.121 1 95.88 79 GLU B N 1
ATOM 1978 C CA . GLU B 1 79 ? 16.344 6.168 2.572 1 95.88 79 GLU B CA 1
ATOM 1979 C C . GLU B 1 79 ? 15.219 5.262 3.066 1 95.88 79 GLU B C 1
ATOM 1981 O O . GLU B 1 79 ? 14.758 4.383 2.338 1 95.88 79 GLU B O 1
ATOM 1986 N N . ASN B 1 80 ? 14.805 5.539 4.312 1 95.75 80 ASN B N 1
ATOM 1987 C CA . ASN B 1 80 ? 13.805 4.621 4.855 1 95.75 80 ASN B CA 1
ATOM 1988 C C . ASN B 1 80 ? 12.836 5.332 5.793 1 95.75 80 ASN B C 1
ATOM 1990 O O . ASN B 1 80 ? 12.211 4.699 6.648 1 95.75 80 ASN B O 1
ATOM 1994 N N . CYS B 1 81 ? 12.758 6.633 5.629 1 97.12 81 CYS B N 1
ATOM 1995 C CA . CYS B 1 81 ? 11.875 7.434 6.469 1 97.12 81 CYS B CA 1
ATOM 1996 C C . CYS B 1 81 ? 11.688 8.828 5.887 1 97.12 81 CYS B C 1
ATOM 1998 O O . CYS B 1 81 ? 12.344 9.195 4.91 1 97.12 81 CYS B O 1
ATOM 2000 N N . ILE B 1 82 ? 10.727 9.484 6.391 1 97.94 82 ILE B N 1
ATOM 2001 C CA . ILE B 1 82 ? 10.602 10.93 6.207 1 97.94 82 ILE B CA 1
ATOM 2002 C C . ILE B 1 82 ? 10.992 11.656 7.492 1 97.94 82 ILE B C 1
ATOM 2004 O O . ILE B 1 82 ? 10.547 11.281 8.578 1 97.94 82 ILE B O 1
ATOM 2008 N N . VAL B 1 83 ? 11.867 12.602 7.426 1 97.75 83 VAL B N 1
ATOM 2009 C CA . VAL B 1 83 ? 12.273 13.406 8.578 1 97.75 83 VAL B CA 1
ATOM 2010 C C . VAL B 1 83 ? 11.742 14.828 8.43 1 97.75 83 VAL B C 1
ATOM 2012 O O . VAL B 1 83 ? 12.297 15.633 7.68 1 97.75 83 VAL B O 1
ATOM 2015 N N . GLY B 1 84 ? 10.742 15.148 9.203 1 97.5 84 GLY B N 1
ATOM 2016 C CA . GLY B 1 84 ? 10 16.391 9.062 1 97.5 84 GLY B CA 1
ATOM 2017 C C . GLY B 1 84 ? 8.57 16.188 8.586 1 97.5 84 GLY B C 1
ATOM 2018 O O . GLY B 1 84 ? 8.125 15.055 8.422 1 97.5 84 GLY B O 1
ATOM 2019 N N . ALA B 1 85 ? 7.867 17.312 8.375 1 98.25 85 ALA B N 1
ATOM 2020 C CA . ALA B 1 85 ? 6.434 17.266 8.086 1 98.25 85 ALA B CA 1
ATOM 2021 C C . ALA B 1 85 ? 6.18 17.016 6.602 1 98.25 85 ALA B C 1
ATOM 2023 O O . ALA B 1 85 ? 6.59 17.812 5.754 1 98.25 85 ALA B O 1
ATOM 2024 N N . PRO B 1 86 ? 5.496 15.938 6.23 1 98.75 86 PRO B N 1
ATOM 2025 C CA . PRO B 1 86 ? 4.949 15.859 4.871 1 98.75 86 PRO B CA 1
ATOM 2026 C C . PRO B 1 86 ? 3.945 16.969 4.57 1 98.75 86 PRO B C 1
ATOM 2028 O O . PRO B 1 86 ? 3.414 17.594 5.492 1 98.75 86 PRO B O 1
ATOM 2031 N N . ASP B 1 87 ? 3.688 17.188 3.285 1 98.75 87 ASP B N 1
ATOM 2032 C CA . ASP B 1 87 ? 2.707 18.203 2.91 1 98.75 87 ASP B CA 1
ATOM 2033 C C . ASP B 1 87 ? 1.284 17.719 3.176 1 98.75 87 ASP B C 1
ATOM 2035 O O . ASP B 1 87 ? 0.416 18.5 3.557 1 98.75 87 ASP B O 1
ATOM 2039 N N . LEU B 1 88 ? 1.042 16.422 2.982 1 98.81 88 LEU B N 1
ATOM 2040 C CA . LEU B 1 88 ? -0.248 15.789 3.238 1 98.81 88 LEU B CA 1
ATOM 2041 C C . LEU B 1 88 ? -0.07 14.469 3.99 1 98.81 88 LEU B C 1
ATOM 2043 O O . LEU B 1 88 ? 0.809 13.672 3.654 1 98.81 88 LEU B O 1
ATOM 2047 N N . ILE B 1 89 ? -0.834 14.266 5.023 1 98.56 89 ILE B N 1
ATOM 2048 C CA . ILE B 1 89 ? -1.001 12.977 5.684 1 98.56 89 ILE B CA 1
ATOM 2049 C C . ILE B 1 89 ? -2.455 12.523 5.57 1 98.56 89 ILE B C 1
ATOM 2051 O O . ILE B 1 89 ? -3.377 13.312 5.766 1 98.56 89 ILE B O 1
ATOM 2055 N N . VAL B 1 90 ? -2.652 11.266 5.184 1 98.25 90 VAL B N 1
ATOM 2056 C CA . VAL B 1 90 ? -3.975 10.656 5.105 1 98.25 90 VAL B CA 1
ATOM 2057 C C . VAL B 1 90 ? -4.055 9.469 6.066 1 98.25 90 VAL B C 1
ATOM 2059 O O . VAL B 1 90 ? -3.133 8.656 6.137 1 98.25 90 VAL B O 1
ATOM 2062 N N . GLU B 1 91 ? -5.09 9.406 6.816 1 96.75 91 GLU B N 1
ATOM 2063 C CA . GLU B 1 91 ? -5.375 8.273 7.699 1 96.75 91 GLU B CA 1
ATOM 2064 C C . GLU B 1 91 ? -6.793 7.75 7.484 1 96.75 91 GLU B C 1
ATOM 2066 O O . GLU B 1 91 ? -7.73 8.531 7.312 1 96.75 91 GLU B O 1
ATOM 2071 N N . VAL B 1 92 ? -6.941 6.512 7.391 1 96.44 92 VAL B N 1
ATOM 2072 C CA . VAL B 1 92 ? -8.25 5.867 7.355 1 96.44 92 VAL B CA 1
ATOM 2073 C C . VAL B 1 92 ? -8.617 5.363 8.75 1 96.44 92 VAL B C 1
ATOM 2075 O O . VAL B 1 92 ? -7.836 4.645 9.383 1 96.44 92 VAL B O 1
ATOM 2078 N N . LEU B 1 93 ? -9.734 5.773 9.188 1 93.56 93 LEU B N 1
ATOM 2079 C CA . LEU B 1 93 ? -10.164 5.391 10.531 1 93.56 93 LEU B CA 1
ATOM 2080 C C . LEU B 1 93 ? -10.367 3.881 10.625 1 93.56 93 LEU B C 1
ATOM 2082 O O . LEU B 1 93 ? -10.914 3.266 9.703 1 93.56 93 LEU B O 1
ATOM 2086 N N . SER B 1 94 ? -9.875 3.279 11.633 1 87.38 94 SER B N 1
ATOM 2087 C CA . SER B 1 94 ? -10.078 1.866 11.938 1 87.38 94 SER B CA 1
ATOM 2088 C C . SER B 1 94 ? -10.484 1.667 13.398 1 87.38 94 SER B C 1
ATOM 2090 O O . SER B 1 94 ? -10.445 2.609 14.188 1 87.38 94 SER B O 1
ATOM 2092 N N . HIS B 1 95 ? -10.969 0.478 13.734 1 78.75 95 HIS B N 1
ATOM 2093 C CA . HIS B 1 95 ? -11.32 0.194 15.117 1 78.75 95 HIS B CA 1
ATOM 2094 C C . HIS B 1 95 ? -10.117 0.359 16.047 1 78.75 95 HIS B C 1
ATOM 2096 O O . HIS B 1 95 ? -10.258 0.829 17.172 1 78.75 95 HIS B O 1
ATOM 2102 N N . SER B 1 96 ? -8.906 -0.009 15.516 1 72.5 96 SER B N 1
ATOM 2103 C CA . SER B 1 96 ? -7.68 0.06 16.312 1 72.5 96 SER B CA 1
ATOM 2104 C C . SER B 1 96 ? -7.242 1.505 16.516 1 72.5 96 SER B C 1
ATOM 2106 O O . SER B 1 96 ? -6.688 1.841 17.562 1 72.5 96 SER B O 1
ATOM 2108 N N . ASN B 1 97 ? -7.477 2.332 15.523 1 66.38 97 ASN B N 1
ATOM 2109 C CA . ASN B 1 97 ? -6.988 3.697 15.672 1 66.38 97 ASN B CA 1
ATOM 2110 C C . ASN B 1 97 ? -8.094 4.641 16.141 1 66.38 97 ASN B C 1
ATOM 2112 O O . ASN B 1 97 ? -7.844 5.816 16.406 1 66.38 97 ASN B O 1
ATOM 2116 N N . MET B 1 98 ? -9.281 4.055 16.094 1 63.44 98 MET B N 1
ATOM 2117 C CA . MET B 1 98 ? -10.336 4.867 16.672 1 63.44 98 MET B CA 1
ATOM 2118 C C . MET B 1 98 ? -10.039 5.168 18.141 1 63.44 98 MET B C 1
ATOM 2120 O O . MET B 1 98 ? -10.414 6.223 18.656 1 63.44 98 MET B O 1
ATOM 2124 N N . ASP B 1 99 ? -9.305 4.148 18.609 1 58.66 99 ASP B N 1
ATOM 2125 C CA . ASP B 1 99 ? -8.93 4.316 20 1 58.66 99 ASP B CA 1
ATOM 2126 C C . ASP B 1 99 ? -7.719 5.23 20.141 1 58.66 99 ASP B C 1
ATOM 2128 O O . ASP B 1 99 ? -7.52 5.852 21.188 1 58.66 99 ASP B O 1
ATOM 2132 N N . LYS B 1 100 ? -6.938 5.051 19.109 1 60.19 100 LYS B N 1
ATOM 2133 C CA . LYS B 1 100 ? -5.84 6.016 19.125 1 60.19 100 LYS B CA 1
ATOM 2134 C C . LYS B 1 100 ? -6.363 7.445 19.047 1 60.19 100 LYS B C 1
ATOM 2136 O O . LYS B 1 100 ? -7.418 7.699 18.469 1 60.19 100 LYS B O 1
ATOM 2141 N N . ASP B 1 101 ? -5.699 8.258 19.812 1 65.81 101 ASP B N 1
ATOM 2142 C CA . ASP B 1 101 ? -6.281 9.578 20.031 1 65.81 101 ASP B CA 1
ATOM 2143 C C . ASP B 1 101 ? -6.148 10.445 18.781 1 65.81 101 ASP B C 1
ATOM 2145 O O . ASP B 1 101 ? -5.086 11.023 18.531 1 65.81 101 ASP B O 1
ATOM 2149 N N . LEU B 1 102 ? -7.184 10.352 17.891 1 76.31 102 LEU B N 1
ATOM 2150 C CA . LEU B 1 102 ? -7.305 11.227 16.734 1 76.31 102 LEU B CA 1
ATOM 2151 C C . LEU B 1 102 ? -6.926 12.656 17.094 1 76.31 102 LEU B C 1
ATOM 2153 O O . LEU B 1 102 ? -6.266 13.344 16.312 1 76.31 102 LEU B O 1
ATOM 2157 N N . VAL B 1 103 ? -7.262 12.977 18.312 1 77.56 103 VAL B N 1
ATOM 2158 C CA . VAL B 1 103 ? -6.969 14.32 18.797 1 77.56 103 VAL B CA 1
ATOM 2159 C C . VAL B 1 103 ? -5.457 14.516 18.906 1 77.56 103 VAL B C 1
ATOM 2161 O O . VAL B 1 103 ? -4.926 15.562 18.531 1 77.56 103 VAL B O 1
ATOM 2164 N N . GLU B 1 104 ? -4.859 13.516 19.391 1 86.25 104 GLU B N 1
ATOM 2165 C CA . GLU B 1 104 ? -3.41 13.602 19.531 1 86.25 104 GLU B CA 1
ATOM 2166 C C . GLU B 1 104 ? -2.723 13.688 18.172 1 86.25 104 GLU B C 1
ATOM 2168 O O . GLU B 1 104 ? -1.761 14.445 18.016 1 86.25 104 GLU B O 1
ATOM 2173 N N . ASN B 1 105 ? -3.205 12.984 17.266 1 90.88 105 ASN B N 1
ATOM 2174 C CA . ASN B 1 105 ? -2.627 13.047 15.93 1 90.88 105 ASN B CA 1
ATOM 2175 C C . ASN B 1 105 ? -2.852 14.406 15.273 1 90.88 105 ASN B C 1
ATOM 2177 O O . ASN B 1 105 ? -1.953 14.945 14.625 1 90.88 105 ASN B O 1
ATOM 2181 N N . VAL B 1 106 ? -4.023 14.93 15.492 1 93.62 106 VAL B N 1
ATOM 2182 C CA . VAL B 1 106 ? -4.324 16.25 14.938 1 93.62 106 VAL B CA 1
ATOM 2183 C C . VAL B 1 106 ? -3.332 17.281 15.469 1 93.62 106 VAL B C 1
ATOM 2185 O O . VAL B 1 106 ? -2.729 18.031 14.695 1 93.62 106 VAL B O 1
ATOM 2188 N N . LYS B 1 107 ? -3.158 17.266 16.797 1 93.44 107 LYS B N 1
ATOM 2189 C CA . LYS B 1 107 ? -2.244 18.203 17.422 1 93.44 107 LYS B CA 1
ATOM 2190 C C . LYS B 1 107 ? -0.809 17.984 16.953 1 93.44 107 LYS B C 1
ATOM 2192 O O . LYS B 1 107 ? -0.084 18.938 16.688 1 93.44 107 LYS B O 1
ATOM 2197 N N . LEU B 1 108 ? -0.424 16.766 16.844 1 95.31 108 LEU B N 1
ATOM 2198 C CA . LEU B 1 108 ? 0.921 16.406 16.406 1 95.31 108 LEU B CA 1
ATOM 2199 C C . LEU B 1 108 ? 1.207 16.953 15.016 1 95.31 108 LEU B C 1
ATOM 2201 O O . LEU B 1 108 ? 2.225 17.609 14.797 1 95.31 108 LEU B O 1
ATOM 2205 N N . TYR B 1 109 ? 0.319 16.734 14.109 1 97.88 109 TYR B N 1
ATOM 2206 C CA . TYR B 1 109 ? 0.531 17.141 12.719 1 97.88 109 TYR B CA 1
ATOM 2207 C C . TYR B 1 109 ? 0.416 18.656 12.578 1 97.88 109 TYR B C 1
ATOM 2209 O O . TYR B 1 109 ? 1.192 19.281 11.844 1 97.88 109 TYR B O 1
ATOM 2217 N N . GLU B 1 110 ? -0.495 19.203 13.336 1 97.75 110 GLU B N 1
ATOM 2218 C CA . GLU B 1 110 ? -0.665 20.656 13.336 1 97.75 110 GLU B CA 1
ATOM 2219 C C . GLU B 1 110 ? 0.606 21.359 13.805 1 97.75 110 GLU B C 1
ATOM 2221 O O . GLU B 1 110 ? 1.124 22.234 13.109 1 97.75 110 GLU B O 1
ATOM 2226 N N . LYS B 1 111 ? 1.134 20.922 14.898 1 96.31 111 LYS B N 1
ATOM 2227 C CA . LYS B 1 111 ? 2.268 21.594 15.531 1 96.31 111 LYS B CA 1
ATOM 2228 C C . LYS B 1 111 ? 3.549 21.391 14.727 1 96.31 111 LYS B C 1
ATOM 2230 O O . LYS B 1 111 ? 4.48 22.188 14.82 1 96.31 111 LYS B O 1
ATOM 2235 N N . ASN B 1 112 ? 3.568 20.328 13.906 1 97.38 112 ASN B N 1
ATOM 2236 C CA . ASN B 1 112 ? 4.758 20.062 13.102 1 97.38 112 ASN B CA 1
ATOM 2237 C C . ASN B 1 112 ? 4.648 20.688 11.719 1 97.38 112 ASN B C 1
ATOM 2239 O O . ASN B 1 112 ? 5.602 20.641 10.938 1 97.38 112 ASN B O 1
ATOM 2243 N N . GLY B 1 113 ? 3.463 21.219 11.344 1 97.81 113 GLY B N 1
ATOM 2244 C CA . GLY B 1 113 ? 3.35 21.984 10.117 1 97.81 113 GLY B CA 1
ATOM 2245 C C . GLY B 1 113 ? 2.9 21.156 8.93 1 97.81 113 GLY B C 1
ATOM 2246 O O . GLY B 1 113 ? 3.143 21.531 7.777 1 97.81 113 GLY B O 1
ATOM 2247 N N . VAL B 1 114 ? 2.316 20.016 9.195 1 98.62 114 VAL B N 1
ATOM 2248 C CA . VAL B 1 114 ? 1.681 19.297 8.094 1 98.62 114 VAL B CA 1
ATOM 2249 C C . VAL B 1 114 ? 0.583 20.156 7.477 1 98.62 114 VAL B C 1
ATOM 2251 O O . VAL B 1 114 ? -0.349 20.578 8.172 1 98.62 114 VAL B O 1
ATOM 2254 N N . LYS B 1 115 ? 0.63 20.359 6.195 1 98.75 115 LYS B N 1
ATOM 2255 C CA . LYS B 1 115 ? -0.213 21.359 5.566 1 98.75 115 LYS B CA 1
ATOM 2256 C C . LYS B 1 115 ? -1.659 20.891 5.465 1 98.75 115 LYS B C 1
ATOM 2258 O O . LYS B 1 115 ? -2.592 21.672 5.637 1 98.75 115 LYS B O 1
ATOM 2263 N N . GLU B 1 116 ? -1.838 19.656 5.121 1 98.75 116 GLU B N 1
ATOM 2264 C CA . GLU B 1 116 ? -3.172 19.062 5.098 1 98.75 116 GLU B CA 1
ATOM 2265 C C . GLU B 1 116 ? -3.18 17.703 5.777 1 98.75 116 GLU B C 1
ATOM 2267 O O . GLU B 1 116 ? -2.246 16.922 5.609 1 98.75 116 GLU B O 1
ATOM 2272 N N . TYR B 1 117 ? -4.18 17.469 6.57 1 98.38 117 TYR B N 1
ATOM 2273 C CA . TYR B 1 117 ? -4.43 16.203 7.238 1 98.38 117 TYR B CA 1
ATOM 2274 C C . TYR B 1 117 ? -5.844 15.703 6.953 1 98.38 117 TYR B C 1
ATOM 2276 O O . TYR B 1 117 ? -6.824 16.359 7.305 1 98.38 117 TYR B O 1
ATOM 2284 N N . TRP B 1 118 ? -5.941 14.5 6.211 1 98.25 118 TRP B N 1
ATOM 2285 C CA . TRP B 1 118 ? -7.219 13.914 5.828 1 98.25 118 TRP B CA 1
ATOM 2286 C C . TRP B 1 118 ? -7.512 12.664 6.648 1 98.25 118 TRP B C 1
ATOM 2288 O O . TRP B 1 118 ? -6.652 11.789 6.777 1 98.25 118 TRP B O 1
ATOM 2298 N N . ILE B 1 119 ? -8.641 12.672 7.203 1 96.44 119 ILE B N 1
ATOM 2299 C CA . ILE B 1 119 ? -9.125 11.477 7.887 1 96.44 119 ILE B CA 1
ATOM 2300 C C . ILE B 1 119 ? -10.312 10.891 7.121 1 96.44 119 ILE B C 1
ATOM 2302 O O . ILE B 1 119 ? -11.336 11.562 6.949 1 96.44 119 ILE B O 1
ATOM 2306 N N . LEU B 1 120 ? -10.188 9.711 6.621 1 97.12 120 LEU B N 1
ATOM 2307 C CA . LEU B 1 120 ? -11.281 9.008 5.965 1 97.12 120 LEU B CA 1
ATOM 2308 C C . LEU B 1 120 ? -11.977 8.055 6.93 1 97.12 120 LEU B C 1
ATOM 2310 O O . LEU B 1 120 ? -11.359 7.113 7.434 1 97.12 120 LEU B O 1
ATOM 2314 N N . ASP B 1 121 ? -13.203 8.297 7.184 1 95.62 121 ASP B N 1
ATOM 2315 C CA . ASP B 1 121 ? -14.016 7.496 8.094 1 95.62 121 ASP B CA 1
ATOM 2316 C C . ASP B 1 121 ? -14.695 6.348 7.352 1 95.62 121 ASP B C 1
ATOM 2318 O O . ASP B 1 121 ? -15.734 6.539 6.719 1 95.62 121 ASP B O 1
ATOM 2322 N N . GLN B 1 122 ? -14.133 5.176 7.441 1 96.06 122 GLN B N 1
ATOM 2323 C CA . GLN B 1 122 ? -14.648 4.031 6.699 1 96.06 122 GLN B CA 1
ATOM 2324 C C . GLN B 1 122 ? -16.031 3.623 7.203 1 96.06 122 GLN B C 1
ATOM 2326 O O . GLN B 1 122 ? -16.781 2.934 6.504 1 96.06 122 GLN B O 1
ATOM 2331 N N . PHE B 1 123 ? -16.438 4.055 8.422 1 94.56 123 PHE B N 1
ATOM 2332 C CA . PHE B 1 123 ? -17.703 3.641 9.008 1 94.56 123 PHE B CA 1
ATOM 2333 C C . PHE B 1 123 ? -18.828 4.551 8.555 1 94.56 123 PHE B C 1
ATOM 2335 O O . PHE B 1 123 ? -19.953 4.098 8.359 1 94.56 123 PHE B O 1
ATOM 2342 N N . LYS B 1 124 ? -18.547 5.793 8.312 1 95.44 124 LYS B N 1
ATOM 2343 C CA . LYS B 1 124 ? -19.578 6.758 7.93 1 95.44 124 LYS B CA 1
ATOM 2344 C C . LYS B 1 124 ? -19.438 7.152 6.461 1 95.44 124 LYS B C 1
ATOM 2346 O O . LYS B 1 124 ? -20.281 7.875 5.926 1 95.44 124 LYS B O 1
ATOM 2351 N N . ASN B 1 125 ? -18.438 6.699 5.82 1 97.31 125 ASN B N 1
ATOM 2352 C CA . ASN B 1 125 ? -18.109 7.086 4.449 1 97.31 125 ASN B CA 1
ATOM 2353 C C . ASN B 1 125 ? -18.031 8.602 4.305 1 97.31 125 ASN B C 1
ATOM 2355 O O . ASN B 1 125 ? -18.641 9.18 3.41 1 97.31 125 ASN B O 1
ATOM 2359 N N . LYS B 1 126 ? -17.219 9.172 5.211 1 96.69 126 LYS B N 1
ATOM 2360 C CA . LYS B 1 126 ? -16.984 10.609 5.234 1 96.69 126 LYS B CA 1
ATOM 2361 C C . LYS B 1 126 ? -15.484 10.914 5.309 1 96.69 126 LYS B C 1
ATOM 2363 O O . LYS B 1 126 ? -14.68 10.047 5.648 1 96.69 126 LYS B O 1
ATOM 2368 N N . ALA B 1 127 ? -15.227 12.125 4.949 1 97.31 127 ALA B N 1
ATOM 2369 C CA . ALA B 1 127 ? -13.852 12.609 5.066 1 97.31 127 ALA B CA 1
ATOM 2370 C C . ALA B 1 127 ? -13.781 13.867 5.938 1 97.31 127 ALA B C 1
ATOM 2372 O O . ALA B 1 127 ? -14.641 14.742 5.84 1 97.31 127 ALA B O 1
ATOM 2373 N N . TYR B 1 128 ? -12.859 13.867 6.84 1 95.94 128 TYR B N 1
ATOM 2374 C CA . TYR B 1 128 ? -12.508 15.055 7.605 1 95.94 128 TYR B CA 1
ATOM 2375 C C . TYR B 1 128 ? -11.188 15.641 7.125 1 95.94 128 TYR B C 1
ATOM 2377 O O . TYR B 1 128 ? -10.148 14.977 7.172 1 95.94 128 TYR B O 1
ATOM 2385 N N . VAL B 1 129 ? -11.266 16.891 6.699 1 97.94 129 VAL B N 1
ATOM 2386 C CA . VAL B 1 129 ? -10.102 17.516 6.09 1 97.94 129 VAL B CA 1
ATOM 2387 C C . VAL B 1 129 ? -9.648 18.703 6.949 1 97.94 129 VAL B C 1
ATOM 2389 O O . VAL B 1 129 ? -10.43 19.609 7.223 1 97.94 129 VAL B O 1
ATOM 2392 N N . TYR B 1 130 ? -8.422 18.625 7.402 1 98.06 130 TYR B N 1
ATOM 2393 C CA . TYR B 1 130 ? -7.77 19.703 8.148 1 98.06 130 TYR B CA 1
ATOM 2394 C C . TYR B 1 130 ? -6.742 20.406 7.277 1 98.06 130 TYR B C 1
ATOM 2396 O O . TYR B 1 130 ? -5.906 19.766 6.637 1 98.06 130 TYR B O 1
ATOM 2404 N N . LYS B 1 131 ? -6.809 21.75 7.234 1 98.5 131 LYS B N 1
ATOM 2405 C CA . LYS B 1 131 ? -5.863 22.578 6.48 1 98.5 131 LYS B CA 1
ATOM 2406 C C . LYS B 1 131 ? -5.145 23.562 7.395 1 98.5 131 LYS B C 1
ATOM 2408 O O . LYS B 1 131 ? -5.777 24.234 8.211 1 98.5 131 LYS B O 1
ATOM 2413 N N . LEU B 1 132 ? -3.855 23.641 7.223 1 98.5 132 LEU B N 1
ATOM 2414 C CA . LEU B 1 132 ? -3.043 24.531 8.055 1 98.5 132 LEU B CA 1
ATOM 2415 C C . LEU B 1 132 ? -3.119 25.969 7.543 1 98.5 132 LEU B C 1
ATOM 2417 O O . LEU B 1 132 ? -2.877 26.219 6.363 1 98.5 132 LEU B O 1
ATOM 2421 N N . THR B 1 133 ? -3.441 26.875 8.445 1 97.56 133 THR B N 1
ATOM 2422 C CA . THR B 1 133 ? -3.496 28.297 8.094 1 97.56 133 THR B CA 1
ATOM 2423 C C . THR B 1 133 ? -2.113 28.922 8.195 1 97.56 133 THR B C 1
ATOM 2425 O O . THR B 1 133 ? -1.17 28.297 8.688 1 97.56 133 THR B O 1
ATOM 2428 N N . GLU B 1 134 ? -2.066 30.094 7.73 1 96.06 134 GLU B N 1
ATOM 2429 C CA . GLU B 1 134 ? -0.82 30.844 7.859 1 96.06 134 GLU B CA 1
ATOM 2430 C C . GLU B 1 134 ? -0.447 31.047 9.32 1 96.06 134 GLU B C 1
ATOM 2432 O O . GLU B 1 134 ? 0.733 31.172 9.656 1 96.06 134 GLU B O 1
ATOM 2437 N N . GLY B 1 135 ? -1.422 31 10.18 1 96.19 135 GLY B N 1
ATOM 2438 C CA . GLY B 1 135 ? -1.197 31.203 11.602 1 96.19 135 GLY B CA 1
ATOM 2439 C C . GLY B 1 135 ? -0.746 29.938 12.312 1 96.19 135 GLY B C 1
ATOM 2440 O O . GLY B 1 135 ? -0.465 29.953 13.508 1 96.19 135 GLY B O 1
ATOM 2441 N N . GLY B 1 136 ? -0.726 28.906 11.562 1 96.69 136 GLY B N 1
ATOM 2442 C CA . GLY B 1 136 ? -0.205 27.672 12.125 1 96.69 136 GLY B CA 1
ATOM 2443 C C . GLY B 1 136 ? -1.264 26.844 12.828 1 96.69 136 GLY B C 1
ATOM 2444 O O . GLY B 1 136 ? -0.943 25.984 13.648 1 96.69 136 GLY B O 1
ATOM 2445 N N . GLN B 1 137 ? -2.525 27.141 12.516 1 97.69 137 GLN B N 1
ATOM 2446 C CA . GLN B 1 137 ? -3.623 26.375 13.102 1 97.69 137 GLN B CA 1
ATOM 2447 C C . GLN B 1 137 ? -4.41 25.641 12.031 1 97.69 137 GLN B C 1
ATOM 2449 O O . GLN B 1 137 ? -4.59 26.141 10.922 1 97.69 137 GLN B O 1
ATOM 2454 N N . TYR B 1 138 ? -4.914 24.469 12.453 1 97.88 138 TYR B N 1
ATOM 2455 C CA . TYR B 1 138 ? -5.758 23.703 11.531 1 97.88 138 TYR B CA 1
ATOM 2456 C C . TYR B 1 138 ? -7.172 24.266 11.5 1 97.88 138 TYR B C 1
ATOM 2458 O O . TYR B 1 138 ? -7.715 24.656 12.539 1 97.88 138 TYR B O 1
ATOM 2466 N N . ILE B 1 139 ? -7.711 24.328 10.328 1 97.69 139 ILE B N 1
ATOM 2467 C CA . ILE B 1 139 ? -9.148 24.516 10.141 1 97.69 139 ILE B CA 1
ATOM 2468 C C . ILE B 1 139 ? -9.75 23.266 9.516 1 97.69 139 ILE B C 1
ATOM 2470 O O . ILE B 1 139 ? -9.219 22.734 8.539 1 97.69 139 ILE B O 1
ATOM 2474 N N . LYS B 1 140 ? -10.734 22.828 10.133 1 96.12 140 LYS B N 1
ATOM 2475 C CA . LYS B 1 140 ? -11.453 21.656 9.609 1 96.12 140 LYS B CA 1
ATOM 2476 C C . LYS B 1 140 ? -12.469 22.078 8.547 1 96.12 140 LYS B C 1
ATOM 2478 O O . LYS B 1 140 ? -13.266 22.984 8.766 1 96.12 140 LYS B O 1
ATOM 2483 N N . SER B 1 141 ? -12.438 21.391 7.441 1 93.12 141 SER B N 1
ATOM 2484 C CA . SER B 1 141 ? -13.375 21.719 6.371 1 93.12 141 SER B CA 1
ATOM 2485 C C . SER B 1 141 ? -14.781 21.234 6.711 1 93.12 141 SER B C 1
ATOM 2487 O O . SER B 1 141 ? -14.953 20.328 7.52 1 93.12 141 SER B O 1
ATOM 2489 N N . GLU B 1 142 ? -15.75 21.891 6.059 1 91.12 142 GLU B N 1
ATOM 2490 C CA . GLU B 1 142 ? -17.141 21.438 6.176 1 91.12 142 GLU B CA 1
ATOM 2491 C C . GLU B 1 142 ? -17.328 20.094 5.473 1 91.12 142 GLU B C 1
ATOM 2493 O O . GLU B 1 142 ? -16.547 19.719 4.605 1 91.12 142 GLU B O 1
ATOM 2498 N N . ASP B 1 143 ? -18.344 19.484 5.934 1 92.56 143 ASP B N 1
ATOM 2499 C CA . ASP B 1 143 ? -18.703 18.219 5.289 1 92.56 143 ASP B CA 1
ATOM 2500 C C . ASP B 1 143 ? -18.969 18.422 3.797 1 92.56 143 ASP B C 1
ATOM 2502 O O . ASP B 1 143 ? -19.609 19.391 3.398 1 92.56 143 ASP B O 1
ATOM 2506 N N . SER B 1 144 ? -18.344 17.594 3.02 1 94.62 144 SER B N 1
ATOM 2507 C CA . SER B 1 144 ? -18.484 17.641 1.568 1 94.62 144 SER B CA 1
ATOM 2508 C C . SER B 1 144 ? -18.312 16.266 0.939 1 94.62 144 SER B C 1
ATOM 2510 O O . SER B 1 144 ? -17.719 15.375 1.55 1 94.62 144 SER B O 1
ATOM 2512 N N . PHE B 1 145 ? -18.859 16.109 -0.265 1 97 145 PHE B N 1
ATOM 2513 C CA . PHE B 1 145 ? -18.688 14.875 -1.014 1 97 145 PHE B CA 1
ATOM 2514 C C . PHE B 1 145 ? -17.422 14.922 -1.858 1 97 145 PHE B C 1
ATOM 2516 O O . PHE B 1 145 ? -17.062 13.938 -2.5 1 97 145 PHE B O 1
ATOM 2523 N N . ILE B 1 146 ? -16.781 16.078 -1.832 1 98 146 ILE B N 1
ATOM 2524 C CA . ILE B 1 146 ? -15.555 16.297 -2.588 1 98 146 ILE B CA 1
ATOM 2525 C C . ILE B 1 146 ? -14.461 16.797 -1.653 1 98 146 ILE B C 1
ATOM 2527 O O . ILE B 1 146 ? -14.688 17.688 -0.827 1 98 146 ILE B O 1
ATOM 2531 N N . ILE B 1 147 ? -13.336 16.125 -1.696 1 98.06 147 ILE B N 1
ATOM 2532 C CA . ILE B 1 147 ? -12.141 16.688 -1.065 1 98.06 147 ILE B CA 1
ATOM 2533 C C . ILE B 1 147 ? -11.422 17.609 -2.049 1 98.06 147 ILE B C 1
ATOM 2535 O O . ILE B 1 147 ? -11.039 17.172 -3.141 1 98.06 147 ILE B O 1
ATOM 2539 N N . GLU B 1 148 ? -11.258 18.844 -1.653 1 97.12 148 GLU B N 1
ATOM 2540 C CA . GLU B 1 148 ? 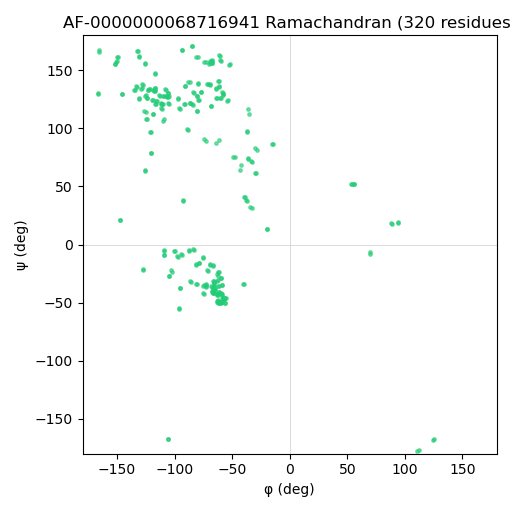-10.523 19.812 -2.467 1 97.12 148 GLU B CA 1
ATOM 2541 C C . GLU B 1 148 ? -9.195 20.172 -1.821 1 97.12 148 GLU B C 1
ATOM 2543 O O . GLU B 1 148 ? -9.133 20.484 -0.629 1 97.12 148 GLU B O 1
ATOM 2548 N N . SER B 1 149 ? -8.156 20.047 -2.59 1 97.56 149 SER B N 1
ATOM 2549 C CA . SER B 1 149 ? -6.84 20.438 -2.109 1 97.56 149 SER B CA 1
ATOM 2550 C C . SER B 1 149 ? -6.191 21.469 -3.045 1 97.56 149 SER B C 1
ATOM 2552 O O . SER B 1 149 ? -5.766 21.109 -4.148 1 97.56 149 SER B O 1
ATOM 2554 N N . ASP B 1 150 ? -6.113 22.719 -2.594 1 95.69 150 ASP B N 1
ATOM 2555 C CA . ASP B 1 150 ? -5.375 23.734 -3.346 1 95.69 150 ASP B CA 1
ATOM 2556 C C . ASP B 1 150 ? -3.879 23.406 -3.365 1 95.69 150 ASP B C 1
ATOM 2558 O O . ASP B 1 150 ? -3.205 23.641 -4.371 1 95.69 150 ASP B O 1
ATOM 2562 N N . LEU B 1 151 ? -3.432 22.875 -2.297 1 95.69 151 LEU B N 1
ATOM 2563 C CA . LEU B 1 151 ? -2.031 22.5 -2.135 1 95.69 151 LEU B CA 1
ATOM 2564 C C . LEU B 1 151 ? -1.596 21.547 -3.238 1 95.69 151 LEU B C 1
ATOM 2566 O O . LEU B 1 151 ? -0.554 21.75 -3.865 1 95.69 151 LEU B O 1
ATOM 2570 N N . LEU B 1 152 ? -2.434 20.547 -3.492 1 97.31 152 LEU B N 1
ATOM 2571 C CA . LEU B 1 152 ? -2.09 19.484 -4.438 1 97.31 152 LEU B CA 1
ATOM 2572 C C . LEU B 1 152 ? -2.75 19.734 -5.789 1 97.31 152 LEU B C 1
ATOM 2574 O O . LEU B 1 152 ? -2.512 18.984 -6.742 1 97.31 152 LEU B O 1
ATOM 2578 N N . GLN B 1 153 ? -3.576 20.75 -5.863 1 96.81 153 GLN B N 1
ATOM 2579 C CA . GLN B 1 153 ? -4.285 21.109 -7.09 1 96.81 153 GLN B CA 1
ATOM 2580 C C . GLN B 1 153 ? -5.09 19.922 -7.621 1 96.81 153 GLN B C 1
ATOM 2582 O O . GLN B 1 153 ? -4.977 19.562 -8.797 1 96.81 153 GLN B O 1
ATOM 2587 N N . LEU B 1 154 ? -5.934 19.344 -6.664 1 97.62 154 LEU B N 1
ATOM 2588 C CA . LEU B 1 154 ? -6.758 18.203 -7.062 1 97.62 154 LEU B CA 1
ATOM 2589 C C . LEU B 1 154 ? -8.062 18.172 -6.27 1 97.62 154 LEU B C 1
ATOM 2591 O O . LEU B 1 154 ? -8.219 18.922 -5.297 1 97.62 154 LEU B O 1
ATOM 2595 N N . GLU B 1 155 ? -8.953 17.438 -6.855 1 98 155 GLU B N 1
ATOM 2596 C CA . GLU B 1 155 ? -10.219 17.109 -6.191 1 98 155 GLU B CA 1
ATOM 2597 C C . GLU B 1 155 ? -10.477 15.609 -6.191 1 98 155 GLU B C 1
ATOM 2599 O O . GLU B 1 155 ? -10.203 14.93 -7.184 1 98 155 GLU B O 1
ATOM 2604 N N . LEU B 1 156 ? -10.93 15.133 -5.07 1 98.19 156 LEU B N 1
ATOM 2605 C CA . LEU B 1 156 ? -11.273 13.719 -4.965 1 98.19 156 LEU B CA 1
ATOM 2606 C C . LEU B 1 156 ? -12.75 13.547 -4.629 1 98.19 156 LEU B C 1
ATOM 2608 O O . LEU B 1 156 ? -13.234 14.086 -3.631 1 98.19 156 LEU B O 1
ATOM 2612 N N . ASP B 1 157 ? -13.43 12.805 -5.465 1 98.38 157 ASP B N 1
ATOM 2613 C CA . ASP B 1 157 ? -14.828 12.445 -5.223 1 98.38 157 ASP B CA 1
ATOM 2614 C C . ASP B 1 157 ? -14.93 11.305 -4.215 1 98.38 157 ASP B C 1
ATOM 2616 O O . ASP B 1 157 ? -14.367 10.227 -4.43 1 98.38 157 ASP B O 1
ATOM 2620 N N . LEU B 1 158 ? -15.68 11.508 -3.137 1 98.38 158 LEU B N 1
ATOM 2621 C CA . LEU B 1 158 ? -15.789 10.492 -2.09 1 98.38 158 LEU B CA 1
ATOM 2622 C C . LEU B 1 158 ? -16.406 9.211 -2.631 1 98.38 158 LEU B C 1
ATOM 2624 O O . LEU B 1 158 ? -16.141 8.125 -2.121 1 98.38 158 LEU B O 1
ATOM 2628 N N . GLU B 1 159 ? -17.219 9.289 -3.668 1 97.88 159 GLU B N 1
ATOM 2629 C CA . GLU B 1 159 ? -17.812 8.109 -4.281 1 97.88 159 GLU B CA 1
ATOM 2630 C C . GLU B 1 159 ? -16.75 7.184 -4.855 1 97.88 159 GLU B C 1
ATOM 2632 O O . GLU B 1 159 ? -16.922 5.965 -4.898 1 97.88 159 GLU B O 1
ATOM 2637 N N . LYS B 1 160 ? -15.656 7.805 -5.289 1 97.5 160 LYS B N 1
ATOM 2638 C CA . LYS B 1 160 ? -14.562 7.023 -5.859 1 97.5 160 LYS B CA 1
ATOM 2639 C C . LYS B 1 160 ? -13.68 6.43 -4.766 1 97.5 160 LYS B C 1
ATOM 2641 O O . LYS B 1 160 ? -12.891 5.52 -5.023 1 97.5 160 LYS B O 1
ATOM 2646 N N . LEU B 1 161 ? -13.797 6.977 -3.559 1 98.25 161 LEU B N 1
ATOM 2647 C CA . LEU B 1 161 ? -12.906 6.562 -2.479 1 98.25 161 LEU B CA 1
ATOM 2648 C C . LEU B 1 161 ? -13.555 5.473 -1.63 1 98.25 161 LEU B C 1
ATOM 2650 O O . LEU B 1 161 ? -12.859 4.582 -1.122 1 98.25 161 LEU B O 1
ATOM 2654 N N . PHE B 1 162 ? -14.93 5.629 -1.437 1 97.56 162 PHE B N 1
ATOM 2655 C CA . PHE B 1 162 ? -15.633 4.707 -0.55 1 97.56 162 PHE B CA 1
ATOM 2656 C C . PHE B 1 162 ? -16.438 3.691 -1.353 1 97.56 162 PHE B C 1
ATOM 2658 O O . PHE B 1 162 ? -17.016 4.027 -2.389 1 97.56 162 PHE B O 1
#

Solvent-accessible surface area (backbone atoms only — not comparable to full-atom values): 18237 Å² total; per-residue (Å²): 132,83,75,77,68,79,73,71,66,76,64,77,54,75,77,50,52,38,42,67,48,48,46,30,52,47,31,48,52,45,56,47,61,74,57,49,81,65,73,66,48,70,44,55,34,71,37,40,33,35,33,75,42,80,80,82,48,89,60,66,38,70,51,58,50,48,28,38,31,32,62,84,63,67,81,32,55,46,68,42,36,29,56,47,59,40,44,31,41,35,38,64,54,41,82,77,49,62,68,38,56,62,64,56,52,50,52,51,39,34,76,54,58,26,39,29,42,37,38,36,33,72,89,74,69,43,58,46,42,30,38,50,43,96,86,58,45,68,45,72,57,73,86,57,66,55,49,75,36,80,90,67,65,47,73,44,53,44,75,71,35,96,133,82,76,76,67,79,73,72,65,76,64,77,56,75,78,50,52,39,42,66,50,49,46,31,52,49,32,47,52,44,55,47,61,73,58,48,80,65,73,65,49,71,43,56,33,70,37,38,32,35,34,73,42,79,80,80,48,90,60,67,37,67,50,56,50,50,28,39,30,32,62,84,61,67,80,32,55,46,69,43,34,29,57,49,58,40,45,31,40,36,38,65,52,40,82,77,49,63,68,39,56,62,66,55,52,50,51,50,39,34,76,54,58,26,39,29,41,36,38,35,32,73,88,74,69,44,57,47,42,31,38,48,43,96,86,57,44,69,44,72,56,73,87,55,65,56,50,76,35,79,91,66,64,45,73,43,54,44,75,70,34,95

Foldseek 3Di:
DPPPPPPPPVCVVVDDFDPLQVLLLVLVVVQLVVPQPADKDKDAPPAWEWFDDDPPDPDTDTDRARMFMARDDCVQDDPGHGYAAGQEGEHEDDPVCVPVDPVVVQCRNLQRCRAKYWYQYSVVLWIWIWGADPVSGTDIDDTDQWDDDPPRRDIDGSVSSD/DPPPPPPPPPCVVVDDFDPLQVLLLVLVVVQLVVPQPADKDKDAPPAWEWFDDDPPDPDTDTDRARMFMARDDCVQDDPGHGYAAGQEGEHEDDPVCVPVDPVVVQVRNLQRCRAKYWYQYSVVLWIWIWGADPVSDTDIDDTDQWDDDPPRRDIDGSVSSD

Secondary structure (DSSP, 8-state):
---------------PPPHHHHHHHHHHHHHHHHH--S--EEEESS-EEEEE--SS-SSEE----SEEEESS-GGGB-SSEEES--SEEEEE--HHHHSS-HHHHHHHHHHHT-SEEEEEETTTTEEEEEEE-TTS-EEEPPP-SEEEETTTTEEEEHHHH-/---------------PPPHHHHHHHHHHHHHHHHH--S--EEEESS-EEEEE--SS-SSEE----SEEEESS-GGGB-SSEEES--SEEEEE--HHHHSS-HHHHHHHHHHHT-SEEEEEETTTTEEEEEEE-TTS-EEEPPP-SEEEETTTTEEEEHHHH-